Protein AF-A0A973TPZ7-F1 (afdb_monomer)

Nearest PDB structures (foldseek):
  4bem-assembly1_J  TM=2.880E-01  e=3.309E+00  Acetobacterium woodii DSM 1030
  7u8r-assembly1_h  TM=2.161E-01  e=5.373E+00  Sus scrofa

Mean predicted aligned error: 10.62 Å

Secondary structure (DSSP, 8-state):
-------------------------------B-SEE-TTS-EE--B-HHHHHHHHHHHHHHHHHHHHHHHHHTT-HHHHHHHHHHHHHHHHHHHHHHHHHHHHHHHHHHHHHHHH-HHHHHHHHHHHHHHHHHHHHHHHHHHSGGG---HHHHHHHHHHHHTTTTSGGG-TTTHHHHHHHHHHHHHHHHTT-

Structure (mmCIF, N/CA/C/O backbone):
data_AF-A0A973TPZ7-F1
#
_entry.id   AF-A0A973TPZ7-F1
#
loop_
_atom_site.group_PDB
_atom_site.id
_atom_site.type_symbol
_atom_site.label_atom_id
_atom_site.label_alt_id
_atom_site.label_comp_id
_atom_site.label_asym_id
_atom_site.label_entity_id
_atom_site.label_seq_id
_atom_site.pdbx_PDB_ins_code
_atom_site.Cartn_x
_atom_site.Cartn_y
_atom_site.Cartn_z
_atom_site.occupancy
_atom_site.B_iso_or_equiv
_atom_site.auth_seq_id
_atom_site.auth_comp_id
_atom_site.auth_asym_id
_atom_site.auth_atom_id
_atom_site.pdbx_PDB_model_num
ATOM 1 N N . MET A 1 1 ? -16.416 33.464 46.349 1.00 35.47 1 MET A N 1
ATOM 2 C CA . MET A 1 1 ? -15.038 33.990 46.242 1.00 35.47 1 MET A CA 1
ATOM 3 C C . MET A 1 1 ? -14.331 33.223 45.136 1.00 35.47 1 MET A C 1
ATOM 5 O O . MET A 1 1 ? -14.494 32.015 45.059 1.00 35.47 1 MET A O 1
ATOM 9 N N . GLN A 1 2 ? -13.690 33.961 44.230 1.00 36.09 2 GLN A N 1
ATOM 10 C CA . GLN A 1 2 ? -13.042 33.505 42.994 1.00 36.09 2 GLN A CA 1
ATOM 11 C C . GLN A 1 2 ? -11.746 32.703 43.225 1.00 36.09 2 GLN A C 1
ATOM 13 O O . GLN A 1 2 ? -11.135 32.833 44.284 1.00 36.09 2 GLN A O 1
ATOM 18 N N . ARG A 1 3 ? -11.277 32.119 42.103 1.00 31.78 3 ARG A N 1
ATOM 19 C CA . ARG A 1 3 ? -9.890 31.823 41.651 1.00 31.78 3 ARG A CA 1
ATOM 20 C C . ARG A 1 3 ? -9.628 30.311 41.607 1.00 31.78 3 ARG A C 1
ATOM 22 O O . ARG A 1 3 ? -9.703 29.659 42.631 1.00 31.78 3 ARG A O 1
ATOM 29 N N . GLY A 1 4 ? -9.408 29.663 40.462 1.00 29.81 4 GLY A N 1
ATOM 30 C CA . GLY A 1 4 ? -8.753 30.098 39.225 1.00 29.81 4 GLY A CA 1
ATOM 31 C C . GLY A 1 4 ? -7.348 29.501 39.219 1.00 29.81 4 GLY A C 1
ATOM 32 O O . GLY A 1 4 ? -6.481 30.033 39.903 1.00 29.81 4 GLY A O 1
ATOM 33 N N . ILE A 1 5 ? -7.136 28.391 38.505 1.00 31.69 5 ILE A N 1
ATOM 34 C CA . ILE A 1 5 ? -5.816 27.757 38.377 1.00 31.69 5 ILE A CA 1
ATOM 35 C C . ILE A 1 5 ? -5.370 27.856 36.919 1.00 31.69 5 ILE A C 1
ATOM 37 O O . ILE A 1 5 ? -5.993 27.310 36.012 1.00 31.69 5 ILE A O 1
ATOM 41 N N . LEU A 1 6 ? -4.298 28.625 36.746 1.00 30.61 6 LEU A N 1
ATOM 42 C CA . LEU A 1 6 ? -3.496 28.793 35.543 1.00 30.61 6 LEU A CA 1
ATOM 43 C C . LEU A 1 6 ? -2.761 27.486 35.226 1.00 30.61 6 LEU A C 1
ATOM 45 O O . LEU A 1 6 ? -2.078 26.945 36.093 1.00 30.61 6 LEU A O 1
ATOM 49 N N . VAL A 1 7 ? -2.841 27.024 33.979 1.00 31.12 7 VAL A N 1
ATOM 50 C CA . VAL A 1 7 ? -1.940 25.996 33.446 1.00 31.12 7 VAL A CA 1
ATOM 51 C C . VAL A 1 7 ? -0.834 26.707 32.674 1.00 31.12 7 VAL A C 1
ATOM 53 O O . VAL A 1 7 ? -1.092 27.371 31.671 1.00 31.12 7 VAL A O 1
ATOM 56 N N . ALA A 1 8 ? 0.394 26.593 33.176 1.00 30.06 8 ALA A N 1
ATOM 57 C CA . ALA A 1 8 ? 1.593 27.041 32.489 1.00 30.06 8 ALA A CA 1
ATOM 58 C C . ALA A 1 8 ? 2.001 25.999 31.437 1.00 30.06 8 ALA A C 1
ATOM 60 O O . ALA A 1 8 ? 2.183 24.822 31.740 1.00 30.06 8 ALA A O 1
ATOM 61 N N . ILE A 1 9 ? 2.132 26.461 30.197 1.00 32.91 9 ILE A N 1
ATOM 62 C CA . ILE A 1 9 ? 2.674 25.719 29.060 1.00 32.91 9 ILE A CA 1
ATOM 63 C C . ILE A 1 9 ? 4.199 25.808 29.138 1.00 32.91 9 ILE A C 1
ATOM 65 O O . ILE A 1 9 ? 4.747 26.909 29.150 1.00 32.91 9 ILE A O 1
ATOM 69 N N . ALA A 1 10 ? 4.880 24.665 29.126 1.00 28.64 10 ALA A N 1
ATOM 70 C CA . ALA A 1 10 ? 6.307 24.593 28.843 1.00 28.64 10 ALA A CA 1
ATOM 71 C C . ALA A 1 10 ? 6.522 23.699 27.614 1.00 28.64 10 ALA A C 1
ATOM 73 O O . ALA A 1 10 ? 6.382 22.480 27.676 1.00 28.64 10 ALA A O 1
ATOM 74 N N . LEU A 1 11 ? 6.830 24.345 26.486 1.00 30.94 11 LEU A N 1
ATOM 75 C CA . LEU A 1 11 ? 7.452 23.728 25.318 1.00 30.94 11 LEU A CA 1
ATOM 76 C C . LEU A 1 11 ? 8.885 23.321 25.675 1.00 30.94 11 LEU A C 1
ATOM 78 O O . LEU A 1 11 ? 9.639 24.177 26.125 1.00 30.94 11 LEU A O 1
ATOM 82 N N . PHE A 1 12 ? 9.295 22.104 25.320 1.00 28.39 12 PHE A N 1
ATOM 83 C CA . PHE A 1 12 ? 10.672 21.837 24.904 1.00 28.39 12 PHE A CA 1
ATOM 84 C C . PHE A 1 12 ? 10.696 20.796 23.783 1.00 28.39 12 PHE A C 1
ATOM 86 O O . PHE A 1 12 ? 9.989 19.791 23.817 1.00 28.39 12 PHE A O 1
ATOM 93 N N . ALA A 1 13 ? 11.494 21.098 22.764 1.00 30.38 13 ALA A N 1
ATOM 94 C CA . ALA A 1 13 ? 11.739 20.291 21.582 1.00 30.38 13 ALA A CA 1
ATOM 95 C C . ALA A 1 13 ? 13.083 19.542 21.687 1.00 30.38 13 ALA A C 1
ATOM 97 O O . ALA A 1 13 ? 13.975 19.985 22.406 1.00 30.38 13 ALA A O 1
ATOM 98 N N . ALA A 1 14 ? 13.215 18.517 20.832 1.00 28.70 14 ALA A N 1
ATOM 99 C CA . ALA A 1 14 ? 14.432 17.901 20.276 1.00 28.70 14 ALA A CA 1
ATOM 100 C C . ALA A 1 14 ? 14.967 16.568 20.869 1.00 28.70 14 ALA A C 1
ATOM 102 O O . ALA A 1 14 ? 15.526 16.518 21.953 1.00 28.70 14 ALA A O 1
ATOM 103 N N . HIS A 1 15 ? 14.828 15.525 20.031 1.00 29.94 15 HIS A N 1
ATOM 104 C CA . HIS A 1 15 ? 15.759 14.446 19.631 1.00 29.94 15 HIS A CA 1
ATOM 105 C C . HIS A 1 15 ? 16.748 13.807 20.633 1.00 29.94 15 HIS A C 1
ATOM 107 O O . HIS A 1 15 ? 17.670 14.462 21.105 1.00 29.94 15 HIS A O 1
ATOM 113 N N . GLY A 1 16 ? 16.711 12.468 20.735 1.00 26.91 16 GLY A N 1
ATOM 114 C CA . GLY A 1 16 ? 17.869 11.646 21.130 1.00 26.91 16 GLY A CA 1
ATOM 115 C C . GLY A 1 16 ? 17.516 10.355 21.877 1.00 26.91 16 GLY A C 1
ATOM 116 O O . GLY A 1 16 ? 16.778 10.381 22.848 1.00 26.91 16 GLY A O 1
ATOM 117 N N . VAL A 1 17 ? 18.045 9.227 21.404 1.00 41.00 17 VAL A N 1
ATOM 118 C CA . VAL A 1 17 ? 17.775 7.840 21.833 1.00 41.00 17 VAL A CA 1
ATOM 119 C C . VAL A 1 17 ? 18.386 7.520 23.208 1.00 41.00 17 VAL A C 1
ATOM 121 O O . VAL A 1 17 ? 19.557 7.823 23.417 1.00 41.00 17 VAL A O 1
ATOM 124 N N . ALA A 1 18 ? 17.664 6.810 24.085 1.00 29.59 18 ALA A N 1
ATOM 125 C CA . ALA A 1 18 ? 18.247 5.946 25.123 1.00 29.59 18 ALA A CA 1
ATOM 126 C C . ALA A 1 18 ? 17.208 4.938 25.654 1.00 29.59 18 ALA A C 1
ATOM 128 O O . ALA A 1 18 ? 16.133 5.325 26.107 1.00 29.59 18 ALA A O 1
ATOM 129 N N . MET A 1 19 ? 17.539 3.642 25.606 1.00 41.75 19 MET A N 1
ATOM 130 C CA . MET A 1 19 ? 16.836 2.598 26.356 1.00 41.75 19 MET A CA 1
ATOM 131 C C . MET A 1 19 ? 17.275 2.633 27.824 1.00 41.75 19 MET A C 1
ATOM 133 O O . MET A 1 19 ? 18.467 2.722 28.109 1.00 41.75 19 MET A O 1
ATOM 137 N N . GLY A 1 20 ? 16.319 2.493 28.739 1.00 27.91 20 GLY A N 1
ATOM 138 C CA . GLY A 1 20 ? 16.545 2.318 30.172 1.00 27.91 20 GLY A CA 1
ATOM 139 C C . GLY A 1 20 ? 15.205 2.157 30.881 1.00 27.91 20 GLY A C 1
ATOM 140 O O . GLY A 1 20 ? 14.347 3.028 30.785 1.00 27.91 20 GLY A O 1
ATOM 141 N N . ALA A 1 21 ? 15.004 1.003 31.508 1.00 34.41 21 ALA A N 1
ATOM 142 C CA . ALA A 1 21 ? 13.803 0.650 32.252 1.00 34.41 21 ALA A CA 1
ATOM 143 C C . ALA A 1 21 ? 13.600 1.557 33.482 1.00 34.41 21 ALA A C 1
ATOM 145 O O . ALA A 1 21 ? 14.577 1.925 34.125 1.00 34.41 21 ALA A O 1
ATOM 146 N N . GLU A 1 22 ? 12.346 1.875 33.823 1.00 31.62 22 GLU A N 1
ATOM 147 C CA . GLU A 1 22 ? 11.646 1.374 35.025 1.00 31.62 22 GLU A CA 1
ATOM 148 C C . GLU A 1 22 ? 10.442 2.273 35.412 1.00 31.62 22 GLU A C 1
ATOM 150 O O . GLU A 1 22 ? 10.573 3.475 35.608 1.00 31.62 22 GLU A O 1
ATOM 155 N N . LEU A 1 23 ? 9.269 1.625 35.484 1.00 33.59 23 LEU A N 1
ATOM 156 C CA . LEU A 1 23 ? 8.062 1.883 36.291 1.00 33.59 23 LEU A CA 1
ATOM 157 C C . LEU A 1 23 ? 7.497 3.314 36.438 1.00 33.59 23 LEU A C 1
ATOM 159 O O . LEU A 1 23 ? 8.004 4.136 37.189 1.00 33.59 23 LEU A O 1
ATOM 163 N N . ALA A 1 24 ? 6.281 3.503 35.912 1.00 30.81 24 ALA A N 1
ATOM 164 C CA . ALA A 1 24 ? 5.040 3.592 36.706 1.00 30.81 24 ALA A CA 1
ATOM 165 C C . ALA A 1 24 ? 4.028 4.564 36.080 1.00 30.81 24 ALA A C 1
ATOM 167 O O . ALA A 1 24 ? 4.278 5.758 35.961 1.00 30.81 24 ALA A O 1
ATOM 168 N N . GLY A 1 25 ? 2.840 4.029 35.785 1.00 37.72 25 GLY A N 1
ATOM 169 C CA . GLY A 1 25 ? 1.604 4.789 35.621 1.00 37.72 25 GLY A CA 1
ATOM 170 C C . GLY A 1 25 ? 1.492 5.554 34.311 1.00 37.72 25 GLY A C 1
ATOM 171 O O . GLY A 1 25 ? 1.932 6.690 34.209 1.00 37.72 25 GLY A O 1
ATOM 172 N N . THR A 1 26 ? 0.829 4.970 33.320 1.00 28.86 26 THR A N 1
ATOM 173 C CA . THR A 1 26 ? 0.150 5.750 32.279 1.00 28.86 26 THR A CA 1
ATOM 174 C C . THR A 1 26 ? -0.844 4.854 31.567 1.00 28.86 26 THR A C 1
ATOM 176 O O . THR A 1 26 ? -0.541 3.706 31.254 1.00 28.86 26 THR A O 1
ATOM 179 N N . ASP A 1 27 ? -2.053 5.389 31.439 1.00 31.53 27 ASP A N 1
ATOM 180 C CA . ASP A 1 27 ? -3.227 4.883 30.742 1.00 31.53 27 ASP A CA 1
ATOM 181 C C . ASP A 1 27 ? -3.001 3.621 29.913 1.00 31.53 27 ASP A C 1
ATOM 183 O O . ASP A 1 27 ? -2.348 3.641 28.869 1.00 31.53 27 ASP A O 1
ATOM 187 N N . VAL A 1 28 ? -3.627 2.527 30.355 1.00 32.56 28 VAL A N 1
ATOM 188 C CA . VAL A 1 28 ? -3.878 1.370 29.501 1.00 32.56 28 VAL A CA 1
ATOM 189 C C . VAL A 1 28 ? -4.748 1.881 28.358 1.00 32.56 28 VAL A C 1
ATOM 191 O O . VAL A 1 28 ? -5.976 1.911 28.452 1.00 32.56 28 VAL A O 1
ATOM 194 N N . ALA A 1 29 ? -4.105 2.329 27.280 1.00 34.56 29 ALA A N 1
ATOM 195 C CA . ALA A 1 29 ? -4.731 2.436 25.985 1.00 34.56 29 ALA A CA 1
ATOM 196 C C . ALA A 1 29 ? -5.377 1.075 25.766 1.00 34.56 29 ALA A C 1
ATOM 198 O O . ALA A 1 29 ? -4.688 0.058 25.689 1.00 34.56 29 ALA A O 1
ATOM 199 N N . VAL A 1 30 ? -6.708 1.042 25.828 1.00 36.91 30 VAL A N 1
ATOM 200 C CA . VAL A 1 30 ? -7.473 -0.186 25.675 1.00 36.91 30 VAL A CA 1
ATOM 201 C C . VAL A 1 30 ? -7.131 -0.714 24.291 1.00 36.91 30 VAL A C 1
ATOM 203 O O . VAL A 1 30 ? -7.695 -0.252 23.300 1.00 36.91 30 VAL A O 1
ATOM 206 N N . ALA A 1 31 ? -6.188 -1.655 24.233 1.00 36.97 31 ALA A N 1
ATOM 207 C CA . ALA A 1 31 ? -6.007 -2.532 23.102 1.00 36.97 31 ALA A CA 1
ATOM 208 C C . ALA A 1 31 ? -7.347 -3.248 22.967 1.00 36.97 31 ALA A C 1
ATOM 210 O O . ALA A 1 31 ? -7.732 -4.103 23.776 1.00 36.97 31 ALA A O 1
ATOM 211 N N . VAL A 1 32 ? -8.155 -2.786 22.023 1.00 47.69 32 VAL A N 1
ATOM 212 C CA . VAL A 1 32 ? -9.350 -3.514 21.649 1.00 47.69 32 VAL A CA 1
ATOM 213 C C . VAL A 1 32 ? -8.785 -4.711 20.903 1.00 47.69 32 VAL A C 1
ATOM 215 O O . VAL A 1 32 ? -8.451 -4.569 19.742 1.00 47.69 32 VAL A O 1
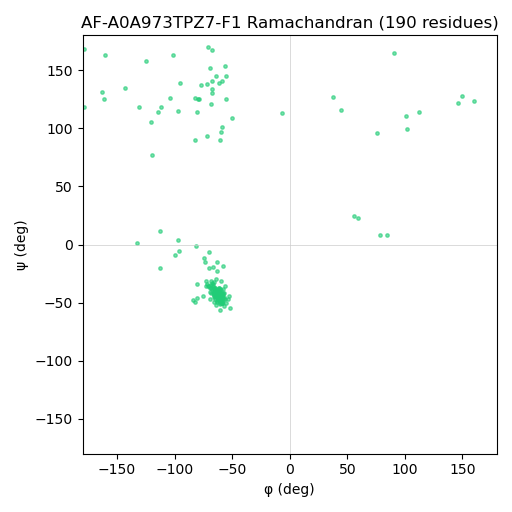ATOM 218 N N . ASP A 1 33 ? -8.552 -5.846 21.567 1.00 57.53 33 ASP A N 1
ATOM 219 C CA . ASP A 1 33 ? -8.505 -7.147 20.882 1.00 57.53 33 ASP A CA 1
ATOM 220 C C . ASP A 1 33 ? -9.831 -7.339 20.146 1.00 57.53 33 ASP A C 1
ATOM 222 O O . ASP A 1 33 ? -10.813 -6.737 20.564 1.00 57.53 33 ASP A O 1
ATOM 226 N N . SER A 1 34 ? -9.900 -8.109 19.059 1.00 60.50 34 SER A N 1
ATOM 227 C CA . SER A 1 34 ? -11.149 -8.249 18.299 1.00 60.50 34 SER A CA 1
ATOM 228 C C . SER A 1 34 ? -12.269 -8.716 19.241 1.00 60.50 34 SER A C 1
ATOM 230 O O . SER A 1 34 ? -12.095 -9.704 19.955 1.00 60.50 34 SER A O 1
ATOM 232 N N . ARG A 1 35 ? -13.393 -7.990 19.307 1.00 66.06 35 ARG A N 1
ATOM 233 C CA . ARG A 1 35 ? -14.482 -8.260 20.273 1.00 66.06 35 ARG A CA 1
ATOM 234 C C . ARG A 1 35 ? -15.805 -8.445 19.564 1.00 66.06 35 ARG A C 1
ATOM 236 O O . ARG A 1 35 ? -16.009 -7.915 18.482 1.00 66.06 35 ARG A O 1
ATOM 243 N N . TYR A 1 36 ? -16.722 -9.121 20.236 1.00 62.91 36 TYR A N 1
ATOM 244 C CA . TYR A 1 36 ? -18.143 -9.017 19.940 1.00 62.91 36 TYR A CA 1
ATOM 245 C C . TYR A 1 36 ? -18.762 -7.976 20.882 1.00 62.91 36 TYR A C 1
ATOM 247 O O . TYR A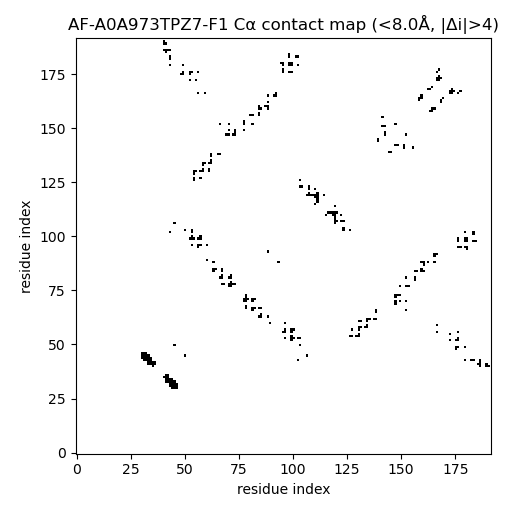 1 36 ? -18.395 -7.911 22.059 1.00 62.91 36 TYR A O 1
ATOM 255 N N . THR A 1 37 ? -19.666 -7.133 20.383 1.00 62.00 37 THR A N 1
ATOM 256 C CA . THR A 1 37 ? -20.482 -6.257 21.233 1.00 62.00 37 THR A CA 1
ATOM 257 C C . THR A 1 37 ? -21.451 -7.096 22.067 1.00 62.00 37 THR A C 1
ATOM 259 O O . THR A 1 37 ? -21.676 -8.274 21.790 1.00 62.00 37 THR A O 1
ATOM 262 N N . SER A 1 38 ? -22.082 -6.484 23.073 1.00 56.53 38 SER A N 1
ATOM 263 C CA . SER A 1 38 ? -23.180 -7.111 23.828 1.00 56.53 38 SER A CA 1
ATOM 264 C C . SER A 1 38 ? -24.366 -7.524 22.948 1.00 56.53 38 SER A C 1
ATOM 266 O O . SER A 1 38 ? -25.170 -8.353 23.357 1.00 56.53 38 SER A O 1
ATOM 268 N N . GLU A 1 39 ? -24.460 -6.958 21.745 1.00 58.69 39 GLU A N 1
ATOM 269 C CA . GLU A 1 39 ? -25.468 -7.260 20.725 1.00 58.69 39 GLU A CA 1
ATOM 270 C C . GLU A 1 39 ? -24.957 -8.270 19.679 1.00 58.69 39 GLU A C 1
ATOM 272 O O . GLU A 1 39 ? -25.652 -8.570 18.716 1.00 58.69 39 GLU A O 1
ATOM 277 N N . GLY A 1 40 ? -23.742 -8.807 19.854 1.00 60.38 40 GLY A N 1
ATOM 278 C CA . GLY A 1 40 ? -23.150 -9.812 18.969 1.00 60.38 40 GLY A CA 1
ATOM 279 C C . GLY A 1 40 ? -22.438 -9.259 17.731 1.00 60.38 40 GLY A C 1
ATOM 280 O O . GLY A 1 40 ? -22.015 -10.044 16.887 1.00 60.38 40 GLY A O 1
ATOM 281 N N . ALA A 1 41 ? -22.251 -7.941 17.607 1.00 71.69 41 ALA A N 1
ATOM 282 C CA . ALA A 1 41 ? -21.551 -7.352 16.464 1.00 71.69 41 ALA A CA 1
ATOM 283 C C . ALA A 1 41 ? -20.029 -7.501 16.614 1.00 71.69 41 ALA A C 1
ATOM 285 O O . ALA A 1 41 ? -19.458 -7.075 17.617 1.00 71.69 41 ALA A O 1
ATOM 286 N N . PHE A 1 42 ? -19.355 -8.087 15.624 1.00 76.19 42 PHE A N 1
ATOM 287 C CA . PHE A 1 42 ? -17.893 -8.173 15.614 1.00 76.19 42 PHE A CA 1
ATOM 288 C C . PHE A 1 42 ? -17.267 -6.780 15.451 1.00 76.19 42 PHE A C 1
ATOM 290 O O . PHE A 1 42 ? -17.763 -5.970 14.675 1.00 76.19 42 PHE A O 1
ATOM 297 N N . ILE A 1 43 ? -16.167 -6.501 16.150 1.00 77.69 43 ILE A N 1
ATOM 298 C CA . ILE A 1 43 ? -15.331 -5.305 16.006 1.00 77.69 43 ILE A CA 1
ATOM 299 C C . ILE A 1 43 ? -13.871 -5.768 15.891 1.00 77.69 43 ILE A C 1
ATOM 301 O O . ILE A 1 43 ? -13.356 -6.357 16.846 1.00 77.69 43 ILE A O 1
ATOM 305 N N . PRO A 1 44 ? -13.189 -5.493 14.762 1.00 79.81 44 PRO A N 1
ATOM 306 C CA . PRO A 1 44 ? -11.778 -5.805 14.579 1.00 79.81 44 PRO A CA 1
ATOM 307 C C . PRO A 1 44 ? -10.897 -5.193 15.663 1.00 79.81 44 PRO A C 1
ATOM 309 O O . PRO A 1 44 ? -11.123 -4.059 16.093 1.00 79.81 44 PRO A O 1
ATOM 312 N N . ALA A 1 45 ? -9.841 -5.917 16.038 1.00 79.00 45 ALA A N 1
ATOM 313 C CA . ALA A 1 45 ? -8.859 -5.402 16.969 1.00 79.00 45 ALA A CA 1
ATOM 314 C C . ALA A 1 45 ? -8.208 -4.121 16.443 1.00 79.00 45 ALA A C 1
ATOM 316 O O . ALA A 1 45 ? -7.851 -4.057 15.263 1.00 79.00 45 ALA A O 1
ATOM 317 N N . VAL A 1 46 ? -7.982 -3.168 17.341 1.00 80.81 46 VAL A N 1
ATOM 318 C CA . VAL A 1 46 ? -7.278 -1.910 17.101 1.00 80.81 46 VAL A CA 1
ATOM 319 C C . VAL A 1 46 ? -5.964 -1.928 17.869 1.00 80.81 46 VAL A C 1
ATOM 321 O O . VAL A 1 46 ? -5.962 -2.025 19.098 1.00 80.81 46 VAL A O 1
ATOM 324 N N . ASN A 1 47 ? -4.848 -1.839 17.145 1.00 84.19 47 ASN A N 1
ATOM 325 C CA . ASN A 1 47 ? -3.510 -1.759 17.725 1.00 84.19 47 ASN A CA 1
ATOM 326 C C . ASN A 1 47 ? -2.484 -1.189 16.734 1.00 84.19 47 ASN A C 1
ATOM 328 O O . ASN A 1 47 ? -2.690 -1.213 15.520 1.00 84.19 47 ASN A O 1
ATOM 332 N N . GLU A 1 48 ? -1.340 -0.764 17.271 1.00 87.06 48 GLU A N 1
ATOM 333 C CA . GLU A 1 48 ? -0.244 -0.150 16.511 1.00 87.06 48 GLU A CA 1
ATOM 334 C C . GLU A 1 48 ? 0.264 -1.036 15.367 1.00 87.06 48 GLU A C 1
ATOM 336 O O . GLU A 1 48 ? 0.598 -0.542 14.292 1.00 87.06 48 GLU A O 1
ATOM 341 N N . ARG A 1 49 ? 0.283 -2.363 15.554 1.00 90.00 49 ARG A N 1
ATOM 342 C CA . ARG A 1 49 ? 0.731 -3.297 14.513 1.00 90.00 49 ARG A CA 1
ATOM 343 C C . ARG A 1 49 ? -0.217 -3.298 13.315 1.00 90.00 49 ARG A C 1
ATOM 345 O O . ARG A 1 49 ? 0.247 -3.324 12.178 1.00 90.00 49 ARG A O 1
ATOM 352 N N . ARG A 1 50 ? -1.531 -3.277 13.550 1.00 91.75 50 ARG A N 1
ATOM 353 C CA . ARG A 1 50 ? -2.551 -3.188 12.493 1.00 91.75 50 ARG A CA 1
ATOM 354 C C . ARG A 1 50 ? -2.575 -1.810 11.848 1.00 91.75 50 ARG A C 1
ATOM 356 O O . ARG A 1 50 ? -2.735 -1.735 10.635 1.00 91.75 50 ARG A O 1
ATOM 363 N N . ASP A 1 51 ? -2.345 -0.755 12.626 1.00 91.62 51 ASP A N 1
ATOM 364 C CA . ASP A 1 51 ? -2.201 0.608 12.108 1.00 91.62 51 ASP A CA 1
ATOM 365 C C . ASP A 1 51 ? -1.012 0.696 11.139 1.00 91.62 51 ASP A C 1
ATOM 367 O O . ASP A 1 51 ? -1.184 1.092 9.985 1.00 91.62 51 ASP A O 1
ATOM 371 N N . ALA A 1 52 ? 0.166 0.220 11.552 1.00 94.00 52 ALA A N 1
ATOM 372 C CA . ALA A 1 52 ? 1.356 0.167 10.704 1.00 94.00 52 ALA A CA 1
ATOM 373 C C . ALA A 1 52 ? 1.145 -0.710 9.458 1.00 94.00 52 ALA A C 1
ATOM 375 O O . ALA A 1 52 ? 1.518 -0.320 8.352 1.00 94.00 52 ALA A O 1
ATOM 376 N N . ALA A 1 53 ? 0.495 -1.867 9.610 1.00 95.44 53 ALA A N 1
ATOM 377 C CA . ALA A 1 53 ? 0.193 -2.754 8.492 1.00 95.44 53 ALA A CA 1
ATOM 378 C C . ALA A 1 53 ? -0.779 -2.109 7.485 1.00 95.44 53 ALA A C 1
ATOM 380 O O . ALA A 1 53 ? -0.588 -2.221 6.273 1.00 95.44 53 ALA A O 1
ATOM 381 N N . ALA A 1 54 ? -1.795 -1.386 7.963 1.00 96.62 54 ALA A N 1
ATOM 382 C CA . ALA A 1 54 ? -2.720 -0.661 7.101 1.00 96.62 54 ALA A CA 1
ATOM 383 C C . ALA A 1 54 ? -2.008 0.463 6.332 1.00 96.62 54 ALA A C 1
ATOM 385 O O . ALA A 1 54 ? -2.188 0.577 5.117 1.00 96.62 54 ALA A O 1
ATOM 386 N N . VAL A 1 55 ? -1.151 1.240 7.008 1.00 97.12 55 VAL A N 1
ATOM 387 C CA . VAL A 1 55 ? -0.297 2.260 6.372 1.00 97.12 55 VAL A CA 1
ATOM 388 C C . VAL A 1 55 ? 0.588 1.624 5.299 1.00 97.12 55 VAL A C 1
ATOM 390 O O . VAL A 1 55 ? 0.646 2.142 4.187 1.00 97.12 55 VAL A O 1
ATOM 393 N N . PHE A 1 56 ? 1.217 0.479 5.587 1.00 96.88 56 PHE A N 1
ATOM 394 C CA . PHE A 1 56 ? 2.050 -0.262 4.635 1.00 96.88 56 PHE A CA 1
ATOM 395 C C . PHE A 1 56 ? 1.275 -0.677 3.375 1.00 96.88 56 PHE A C 1
ATOM 397 O O . PHE A 1 56 ? 1.719 -0.400 2.261 1.00 96.88 56 PHE A O 1
ATOM 404 N N . ALA A 1 57 ? 0.089 -1.275 3.524 1.00 97.62 57 ALA A N 1
ATOM 405 C CA . ALA A 1 57 ? -0.732 -1.688 2.382 1.00 97.62 57 ALA A CA 1
ATOM 406 C C . ALA A 1 57 ? -1.159 -0.497 1.508 1.00 97.62 57 ALA A C 1
ATOM 408 O O . ALA A 1 57 ? -1.127 -0.569 0.276 1.00 97.62 57 ALA A O 1
ATOM 409 N N . ILE A 1 58 ? -1.545 0.614 2.143 1.00 98.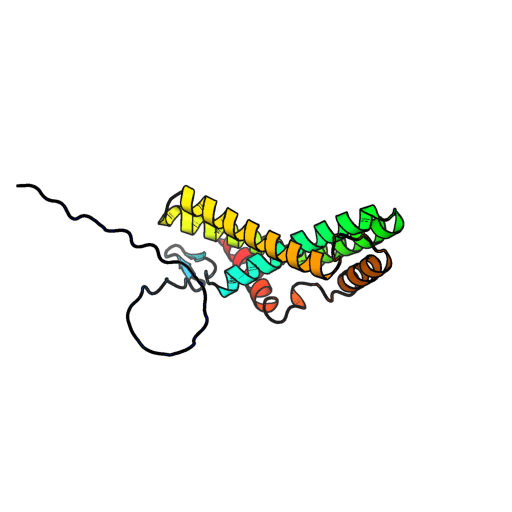19 58 ILE A N 1
ATOM 410 C CA . ILE A 1 58 ? -1.948 1.842 1.449 1.00 98.19 58 ILE A CA 1
ATOM 411 C C . ILE A 1 58 ? -0.740 2.472 0.745 1.00 98.19 58 ILE A C 1
ATOM 413 O O . ILE A 1 58 ? -0.852 2.871 -0.415 1.00 98.19 58 ILE A O 1
ATOM 417 N N . ALA A 1 59 ? 0.424 2.502 1.398 1.00 97.81 59 ALA A N 1
ATOM 418 C CA . ALA A 1 59 ? 1.672 2.956 0.796 1.00 97.81 59 ALA A CA 1
ATOM 419 C C . ALA A 1 59 ? 2.033 2.112 -0.433 1.00 97.81 59 ALA A C 1
ATOM 421 O O . ALA A 1 59 ? 2.346 2.687 -1.469 1.00 97.81 59 ALA A O 1
ATOM 422 N N . GLY A 1 60 ? 1.904 0.783 -0.370 1.00 97.38 60 GLY A N 1
ATOM 423 C CA . GLY A 1 60 ? 2.140 -0.111 -1.509 1.00 97.38 60 GLY A CA 1
ATOM 424 C C . GLY A 1 60 ? 1.265 0.218 -2.725 1.00 97.38 60 GLY A C 1
ATOM 425 O O . GLY A 1 60 ? 1.763 0.290 -3.851 1.00 97.38 60 GLY A O 1
ATOM 426 N N . ALA A 1 61 ? -0.018 0.523 -2.501 1.00 97.88 61 ALA A N 1
ATOM 427 C CA . ALA A 1 61 ? -0.925 0.946 -3.569 1.00 97.88 61 ALA A CA 1
ATOM 428 C C . ALA A 1 61 ? -0.524 2.306 -4.173 1.00 97.88 61 ALA A C 1
ATOM 430 O O . ALA A 1 61 ? -0.569 2.488 -5.390 1.00 97.88 61 ALA A O 1
ATOM 431 N N . ILE A 1 62 ? -0.098 3.264 -3.342 1.00 97.94 62 ILE A N 1
ATOM 432 C CA . ILE A 1 62 ? 0.422 4.557 -3.815 1.00 97.94 62 ILE A CA 1
ATOM 433 C C . ILE A 1 62 ? 1.717 4.349 -4.614 1.00 97.94 62 ILE A C 1
ATOM 435 O O . ILE A 1 62 ? 1.861 4.914 -5.696 1.00 97.94 62 ILE A O 1
ATOM 439 N N . GLN A 1 63 ? 2.635 3.521 -4.110 1.00 97.00 63 GLN A N 1
ATOM 440 C CA . GLN A 1 63 ? 3.929 3.225 -4.729 1.00 97.00 63 GLN A CA 1
ATOM 441 C C . GLN A 1 63 ? 3.768 2.630 -6.122 1.00 97.00 63 GLN A C 1
ATOM 443 O O . GLN A 1 63 ? 4.389 3.124 -7.058 1.00 97.00 63 GLN A O 1
ATOM 448 N N . VAL A 1 64 ? 2.931 1.600 -6.282 1.00 97.81 64 VAL A N 1
ATOM 449 C CA . VAL A 1 64 ? 2.790 0.931 -7.581 1.00 97.81 64 VAL A CA 1
ATOM 450 C C . VAL A 1 64 ? 2.124 1.834 -8.624 1.00 97.81 64 VAL A C 1
ATOM 452 O O . VAL A 1 64 ? 2.509 1.806 -9.791 1.00 97.81 64 VAL A O 1
ATOM 455 N N . ASN A 1 65 ? 1.179 2.686 -8.209 1.00 97.75 65 ASN A N 1
ATOM 456 C CA . ASN A 1 65 ? 0.580 3.691 -9.090 1.00 97.75 65 ASN A CA 1
ATOM 457 C C . ASN A 1 65 ? 1.615 4.733 -9.519 1.00 97.75 65 ASN A C 1
ATOM 459 O O . ASN A 1 65 ? 1.787 4.979 -10.707 1.00 97.75 65 ASN A O 1
ATOM 463 N N . ALA A 1 66 ? 2.356 5.290 -8.564 1.00 96.25 66 ALA A N 1
ATOM 464 C CA . ALA A 1 66 ? 3.364 6.301 -8.847 1.00 96.25 66 ALA A CA 1
ATOM 465 C C . ALA A 1 66 ? 4.549 5.750 -9.662 1.00 96.25 66 ALA A C 1
ATOM 467 O O . ALA A 1 66 ? 5.081 6.456 -10.512 1.00 96.25 66 ALA A O 1
ATOM 468 N N . MET A 1 67 ? 4.936 4.488 -9.453 1.00 96.81 67 MET A N 1
ATOM 469 C CA . MET A 1 67 ? 5.909 3.787 -10.296 1.00 96.81 67 MET A CA 1
ATOM 470 C C . MET A 1 67 ? 5.392 3.659 -11.728 1.00 96.81 67 MET A C 1
ATOM 472 O O . MET A 1 67 ? 6.113 3.995 -12.667 1.00 96.81 67 MET A O 1
ATOM 476 N N . ALA A 1 68 ? 4.135 3.237 -11.898 1.00 97.62 68 ALA A N 1
ATOM 477 C CA . ALA A 1 68 ? 3.529 3.123 -13.217 1.00 97.62 68 ALA A CA 1
ATOM 478 C C . ALA A 1 68 ? 3.469 4.472 -13.939 1.00 97.62 68 ALA A C 1
ATOM 480 O O . ALA A 1 68 ? 3.850 4.545 -15.107 1.00 97.62 68 ALA A O 1
ATOM 481 N N . ASP A 1 69 ? 3.076 5.540 -13.245 1.00 96.69 69 ASP A N 1
ATOM 482 C CA . ASP A 1 69 ? 3.045 6.897 -13.796 1.00 96.69 69 ASP A CA 1
ATOM 483 C C . ASP A 1 69 ? 4.454 7.388 -14.169 1.00 96.69 69 ASP A C 1
ATOM 485 O O . ASP A 1 69 ? 4.658 7.940 -15.253 1.00 96.69 69 ASP A O 1
ATOM 489 N N . HIS A 1 70 ? 5.447 7.144 -13.306 1.00 95.75 70 HIS A N 1
ATOM 490 C CA . HIS A 1 70 ? 6.834 7.546 -13.538 1.00 95.75 70 HIS A CA 1
ATOM 491 C C . HIS A 1 70 ? 7.432 6.848 -14.767 1.00 95.75 70 HIS A C 1
ATOM 493 O O . HIS A 1 70 ? 7.984 7.512 -15.646 1.00 95.75 70 HIS A O 1
ATOM 499 N N . CYS A 1 71 ? 7.276 5.526 -14.863 1.00 96.50 71 CYS A N 1
ATOM 500 C CA . CYS A 1 71 ? 7.807 4.738 -15.973 1.00 96.50 71 CYS A CA 1
ATOM 501 C C . CYS A 1 71 ? 7.031 4.949 -17.277 1.00 96.50 71 CYS A C 1
ATOM 503 O O . CYS A 1 71 ? 7.630 4.942 -18.351 1.00 96.50 71 CYS A O 1
ATOM 505 N N . SER A 1 72 ? 5.724 5.224 -17.212 1.00 96.50 72 SER A N 1
ATOM 506 C CA . SER A 1 72 ? 4.928 5.535 -18.409 1.00 96.50 72 SER A CA 1
ATOM 507 C C . SER A 1 72 ? 5.387 6.807 -19.118 1.00 96.50 72 SER A C 1
ATOM 509 O O . SER A 1 72 ? 5.149 6.972 -20.311 1.00 96.50 72 SER A O 1
ATOM 511 N N . ALA A 1 73 ? 6.060 7.706 -18.400 1.00 95.44 73 ALA A N 1
ATOM 512 C CA . ALA A 1 73 ? 6.569 8.945 -18.960 1.00 95.44 73 ALA A CA 1
ATOM 513 C C . ALA A 1 73 ? 7.907 8.791 -19.713 1.00 95.44 73 ALA A C 1
ATOM 515 O O . ALA A 1 73 ? 8.416 9.788 -20.226 1.00 95.44 73 ALA A O 1
ATOM 516 N N . ILE A 1 74 ? 8.482 7.580 -19.766 1.00 95.50 74 ILE A N 1
ATOM 517 C CA . ILE A 1 74 ? 9.678 7.261 -20.564 1.00 95.50 74 ILE A CA 1
ATOM 518 C C . ILE A 1 74 ? 9.293 6.990 -22.019 1.00 95.50 74 ILE A C 1
ATOM 520 O O . ILE A 1 74 ? 9.883 7.555 -22.937 1.00 95.50 74 ILE A O 1
ATOM 524 N N . GLY A 1 75 ? 8.292 6.137 -22.228 1.00 96.00 75 GLY A N 1
ATOM 525 C CA .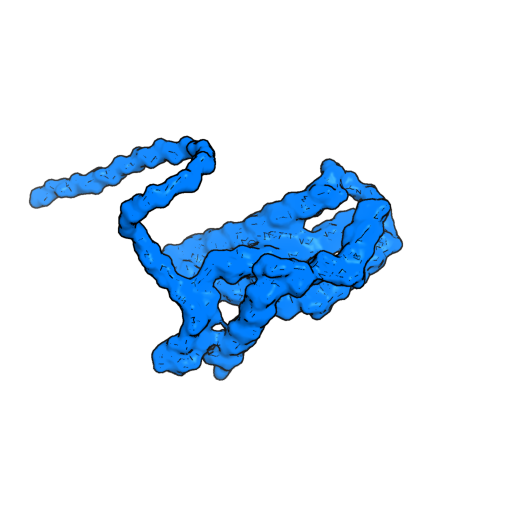 GLY A 1 75 ? 7.912 5.670 -23.550 1.00 96.00 75 GLY A CA 1
ATOM 526 C C . GLY A 1 75 ? 6.718 4.712 -23.522 1.00 96.00 75 GLY A C 1
ATOM 527 O O . GLY A 1 75 ? 6.290 4.254 -22.459 1.00 96.00 75 GLY A O 1
ATOM 528 N N . PRO A 1 76 ? 6.140 4.406 -24.698 1.00 96.50 76 PRO A N 1
ATOM 529 C CA . PRO A 1 76 ? 4.941 3.578 -24.795 1.00 96.50 76 PRO A CA 1
ATOM 530 C C . PRO A 1 76 ? 5.179 2.130 -24.349 1.00 96.50 76 PRO A C 1
ATOM 532 O O . PRO A 1 76 ? 4.274 1.506 -23.7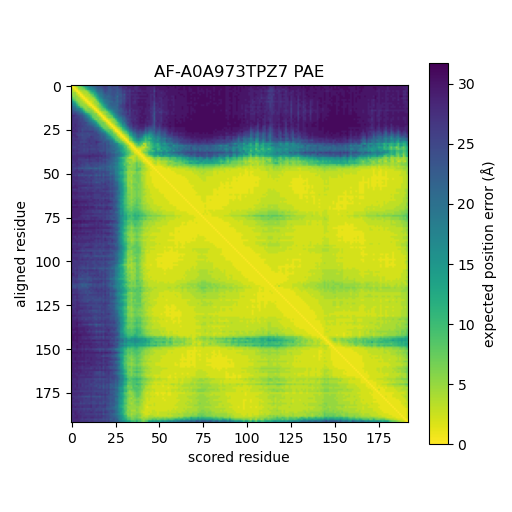98 1.00 96.50 76 PRO A O 1
ATOM 535 N N . LEU A 1 77 ? 6.383 1.587 -24.560 1.00 95.62 77 LEU A N 1
ATOM 536 C CA . LEU A 1 77 ? 6.710 0.223 -24.147 1.00 95.62 77 LEU A CA 1
ATOM 537 C C . LEU A 1 77 ? 6.781 0.116 -22.617 1.00 95.62 77 LEU A C 1
ATOM 539 O O . LEU A 1 77 ? 6.179 -0.784 -22.031 1.00 95.62 77 LEU A O 1
ATOM 543 N N . GLU A 1 78 ? 7.468 1.056 -21.972 1.00 96.81 78 GLU A N 1
ATOM 544 C CA . GLU A 1 78 ? 7.583 1.159 -20.518 1.00 96.81 78 GLU A CA 1
ATOM 545 C C . GLU A 1 78 ? 6.207 1.367 -19.884 1.00 96.81 78 GLU A C 1
ATOM 54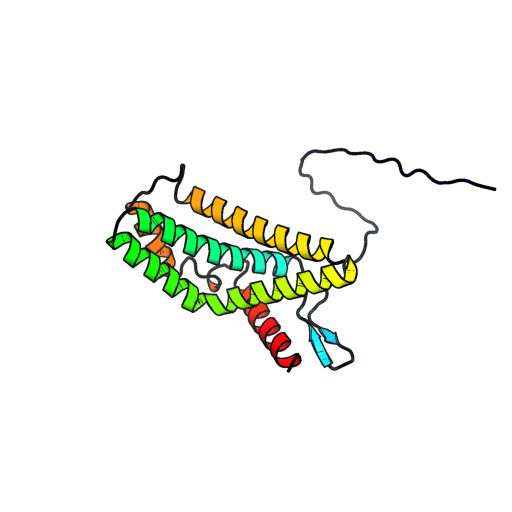7 O O . GLU A 1 78 ? 5.883 0.713 -18.892 1.00 96.81 78 GLU A O 1
ATOM 552 N N . ALA A 1 79 ? 5.355 2.190 -20.506 1.00 97.56 79 ALA A N 1
ATOM 553 C CA . ALA A 1 79 ? 3.980 2.392 -20.066 1.00 97.56 79 ALA A CA 1
ATOM 554 C C . ALA A 1 79 ? 3.175 1.086 -20.049 1.00 97.56 79 ALA A C 1
ATOM 556 O O . ALA A 1 79 ? 2.485 0.799 -19.070 1.00 97.56 79 ALA A O 1
ATOM 557 N N . VAL A 1 80 ? 3.261 0.267 -21.102 1.00 98.12 80 VAL A N 1
ATOM 558 C CA . VAL A 1 80 ? 2.547 -1.020 -21.157 1.00 98.12 80 VAL A CA 1
ATOM 559 C C . VAL A 1 80 ? 3.034 -1.959 -20.053 1.00 98.12 80 VAL A C 1
ATOM 561 O O . VAL A 1 80 ? 2.213 -2.493 -19.304 1.00 98.12 80 VAL A O 1
ATOM 564 N N . LYS A 1 81 ? 4.355 -2.127 -19.906 1.00 97.88 81 LYS A N 1
ATOM 565 C CA . LYS A 1 81 ? 4.921 -3.021 -18.884 1.00 97.88 81 LYS A CA 1
ATOM 566 C C . LYS A 1 81 ? 4.564 -2.563 -17.466 1.00 97.88 81 LYS A C 1
ATOM 568 O O . LYS A 1 81 ? 4.152 -3.376 -16.639 1.00 97.88 81 LYS A O 1
ATOM 573 N N . ALA A 1 82 ? 4.686 -1.266 -17.186 1.00 98.12 82 ALA A N 1
ATOM 574 C CA . ALA A 1 82 ? 4.437 -0.722 -15.857 1.00 98.12 82 ALA A CA 1
ATOM 575 C C . ALA A 1 82 ? 2.946 -0.770 -15.483 1.00 98.12 82 ALA A C 1
ATOM 577 O O . ALA A 1 82 ? 2.601 -1.107 -14.348 1.00 98.12 82 ALA A O 1
ATOM 578 N N . ASN A 1 83 ? 2.048 -0.529 -16.445 1.00 98.44 83 ASN A N 1
ATOM 579 C CA . ASN A 1 83 ? 0.614 -0.708 -16.227 1.00 98.44 83 ASN A CA 1
ATOM 580 C C . ASN A 1 83 ? 0.242 -2.174 -15.988 1.00 98.44 83 ASN A C 1
ATOM 582 O O . ASN A 1 83 ? -0.601 -2.437 -15.129 1.00 98.44 83 ASN A O 1
ATOM 586 N N . GLU A 1 84 ? 0.866 -3.132 -16.681 1.00 98.38 84 GLU A N 1
ATOM 587 C CA . GLU A 1 84 ? 0.619 -4.549 -16.399 1.00 98.38 84 GLU A CA 1
ATOM 588 C C . GLU A 1 84 ? 1.100 -4.936 -14.998 1.00 98.38 84 GLU A C 1
ATOM 590 O O . GLU A 1 84 ? 0.352 -5.565 -14.251 1.00 98.38 84 GLU A O 1
ATOM 595 N N . ALA A 1 85 ? 2.289 -4.487 -14.591 1.00 98.44 85 ALA A N 1
ATOM 596 C CA . ALA A 1 85 ? 2.793 -4.695 -13.235 1.00 98.44 85 ALA A CA 1
ATOM 597 C C . ALA A 1 85 ? 1.843 -4.130 -12.167 1.00 98.44 85 ALA A C 1
ATOM 599 O O . ALA A 1 85 ? 1.487 -4.832 -11.218 1.00 98.44 85 ALA A O 1
ATOM 600 N N . ARG A 1 86 ? 1.357 -2.897 -12.357 1.00 98.56 86 ARG A N 1
ATOM 601 C CA . ARG A 1 86 ? 0.353 -2.273 -11.485 1.00 98.56 86 ARG A CA 1
ATOM 602 C C . ARG A 1 86 ? -0.938 -3.076 -11.430 1.00 98.56 86 ARG A C 1
ATOM 604 O O . ARG A 1 86 ? -1.451 -3.345 -10.346 1.00 98.56 86 ARG A O 1
ATOM 611 N N . ASN A 1 87 ? -1.468 -3.467 -12.584 1.00 98.38 87 ASN A N 1
ATOM 612 C CA . ASN A 1 87 ? -2.723 -4.204 -12.659 1.00 98.38 87 ASN A CA 1
ATOM 613 C C . ASN A 1 87 ? -2.592 -5.589 -12.005 1.00 98.38 87 ASN A C 1
ATOM 615 O O . ASN A 1 87 ? -3.478 -5.982 -11.249 1.00 98.38 87 ASN A O 1
ATOM 619 N N . ARG A 1 88 ? -1.481 -6.304 -12.231 1.00 98.00 88 ARG A N 1
ATOM 620 C CA . ARG A 1 88 ? -1.155 -7.568 -11.551 1.00 98.00 88 ARG A CA 1
ATOM 621 C C . ARG A 1 88 ? -1.122 -7.381 -10.039 1.00 98.00 88 ARG A C 1
ATOM 623 O O . ARG A 1 88 ? -1.831 -8.096 -9.335 1.00 98.00 88 ARG A O 1
ATOM 630 N N . TRP A 1 89 ? -0.356 -6.403 -9.558 1.00 98.25 89 TRP A N 1
ATOM 631 C CA . TRP A 1 89 ? -0.240 -6.130 -8.128 1.00 98.25 89 TRP A CA 1
ATOM 632 C C . TRP A 1 89 ? -1.606 -5.810 -7.512 1.00 98.25 89 TRP A C 1
ATOM 634 O O . TRP A 1 89 ? -1.952 -6.365 -6.475 1.00 98.25 89 TRP A O 1
ATOM 644 N N . MET A 1 90 ? -2.434 -4.991 -8.169 1.00 97.62 90 MET A N 1
ATOM 645 C CA . MET A 1 90 ? -3.779 -4.663 -7.679 1.00 97.62 90 MET A CA 1
ATOM 646 C C . MET A 1 90 ? -4.728 -5.868 -7.678 1.00 97.62 90 MET A C 1
ATOM 648 O O . MET A 1 90 ? -5.553 -5.981 -6.770 1.00 97.62 90 MET A O 1
ATOM 652 N N . ARG A 1 91 ? -4.625 -6.780 -8.654 1.00 97.38 91 ARG A N 1
ATOM 653 C CA . ARG A 1 91 ? -5.406 -8.030 -8.660 1.00 97.38 91 ARG A CA 1
ATOM 654 C C . ARG A 1 91 ? -5.049 -8.919 -7.469 1.00 97.38 91 ARG A C 1
AT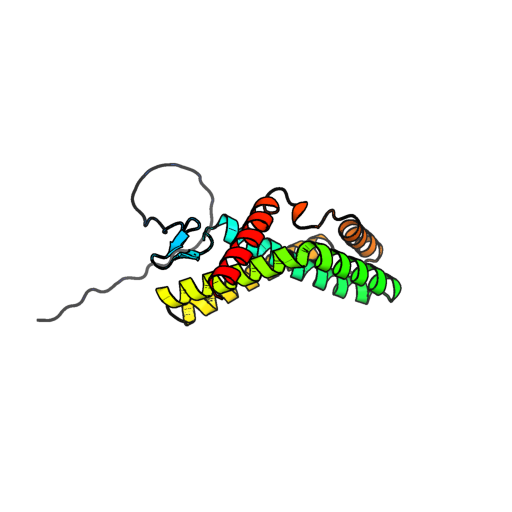OM 656 O O . ARG A 1 91 ? -5.956 -9.444 -6.834 1.00 97.38 91 ARG A O 1
ATOM 663 N N . HIS A 1 92 ? -3.759 -9.048 -7.157 1.00 96.25 92 HIS A N 1
ATOM 664 C CA . HIS A 1 92 ? -3.278 -9.895 -6.060 1.00 96.25 92 HIS A CA 1
ATOM 665 C C . HIS A 1 92 ? -3.520 -9.266 -4.680 1.00 96.25 92 HIS A C 1
ATOM 667 O O . HIS A 1 92 ? -4.039 -9.903 -3.769 1.00 96.25 92 HIS A O 1
ATOM 673 N N . ASN A 1 93 ? -3.227 -7.973 -4.535 1.00 97.19 93 ASN A N 1
ATOM 674 C CA . ASN A 1 93 ? -3.185 -7.289 -3.240 1.00 97.19 93 ASN A CA 1
ATOM 675 C C . ASN A 1 93 ? -4.448 -6.470 -2.926 1.00 97.19 93 ASN A C 1
ATOM 677 O O . ASN A 1 93 ? -4.627 -5.987 -1.806 1.00 97.19 93 ASN A O 1
ATOM 681 N N . GLY A 1 94 ? -5.357 -6.303 -3.892 1.00 95.75 94 GLY A N 1
ATOM 682 C CA . GLY A 1 94 ? -6.485 -5.376 -3.784 1.00 95.75 94 GLY A CA 1
ATOM 683 C C . GLY A 1 94 ? -7.434 -5.662 -2.619 1.00 95.75 94 GLY A C 1
ATOM 684 O O . GLY A 1 94 ? -7.990 -4.725 -2.049 1.00 95.75 94 GLY A O 1
ATOM 685 N N . ALA A 1 95 ? -7.609 -6.927 -2.226 1.00 94.25 95 ALA A N 1
ATOM 686 C CA . ALA A 1 95 ? -8.416 -7.280 -1.055 1.00 94.25 95 ALA A CA 1
ATOM 687 C C . ALA A 1 95 ? -7.789 -6.765 0.252 1.00 94.25 95 ALA A C 1
ATOM 689 O O . ALA A 1 95 ? -8.481 -6.134 1.050 1.00 94.25 95 ALA A O 1
ATOM 690 N N . MET A 1 96 ? -6.476 -6.941 0.425 1.00 95.44 96 MET A N 1
ATOM 691 C CA . MET A 1 96 ? -5.738 -6.440 1.590 1.00 95.44 96 MET A CA 1
ATOM 692 C C . MET A 1 96 ? -5.731 -4.908 1.638 1.00 95.44 96 MET A C 1
ATOM 694 O O . MET A 1 96 ? -5.953 -4.325 2.696 1.00 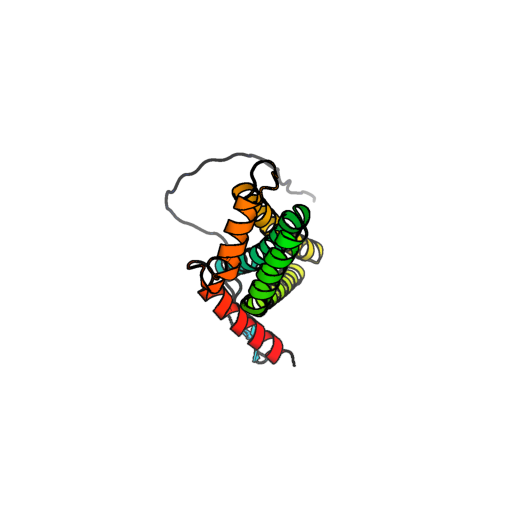95.44 96 MET A O 1
ATOM 698 N N . VAL A 1 97 ? -5.580 -4.238 0.489 1.00 97.38 97 VAL A N 1
ATOM 699 C CA . VAL A 1 97 ? -5.668 -2.768 0.406 1.00 97.38 97 VAL A CA 1
ATOM 700 C C . VAL A 1 97 ? -7.069 -2.267 0.774 1.00 97.38 97 VAL A C 1
ATOM 702 O O . VAL A 1 97 ? -7.205 -1.267 1.482 1.00 97.38 97 VAL A O 1
ATOM 705 N N . ARG A 1 98 ? -8.135 -2.947 0.330 1.00 96.06 98 ARG A N 1
ATOM 706 C CA . ARG A 1 98 ? -9.511 -2.599 0.728 1.00 96.06 98 ARG A CA 1
ATOM 707 C C . ARG A 1 98 ? -9.738 -2.805 2.223 1.00 96.06 98 ARG A C 1
ATOM 709 O O . ARG A 1 98 ? -10.326 -1.932 2.856 1.00 96.06 98 ARG A O 1
ATOM 716 N N . ALA A 1 99 ? -9.239 -3.902 2.788 1.00 94.81 99 ALA A N 1
ATOM 717 C CA . ALA A 1 99 ? -9.316 -4.161 4.221 1.00 94.81 99 ALA A CA 1
ATOM 718 C C . ALA A 1 99 ? -8.580 -3.089 5.036 1.00 94.81 99 ALA A C 1
ATOM 720 O O . ALA A 1 99 ? -9.158 -2.529 5.963 1.00 94.81 99 ALA A O 1
ATOM 721 N N . ALA A 1 100 ? -7.357 -2.727 4.639 1.00 96.94 100 ALA A N 1
ATOM 722 C CA . ALA A 1 100 ? -6.596 -1.645 5.258 1.00 96.94 100 ALA A CA 1
ATOM 723 C C . ALA A 1 100 ? -7.363 -0.311 5.235 1.00 96.94 100 ALA A C 1
ATOM 725 O O . ALA A 1 100 ? -7.486 0.348 6.265 1.00 96.94 100 ALA A O 1
ATOM 726 N N . ASN A 1 101 ? -7.951 0.065 4.093 1.00 96.50 101 ASN A N 1
ATOM 727 C CA . ASN A 1 101 ? -8.781 1.271 4.007 1.00 96.50 101 ASN A CA 1
ATOM 728 C C . ASN A 1 101 ? -10.019 1.193 4.913 1.00 96.50 101 ASN A C 1
ATOM 730 O O . ASN A 1 101 ? -10.322 2.153 5.621 1.00 96.50 101 ASN A O 1
ATOM 734 N N . GLY A 1 102 ? -10.724 0.059 4.919 1.00 94.25 102 GLY A N 1
ATOM 735 C CA . GLY A 1 102 ? -11.885 -0.158 5.785 1.00 94.25 102 GLY A CA 1
ATOM 736 C C . GLY A 1 102 ? -11.534 -0.050 7.270 1.00 94.25 102 GLY A C 1
ATOM 737 O O . GLY A 1 102 ? -12.248 0.603 8.029 1.00 94.25 102 GLY A O 1
ATOM 738 N N . TYR A 1 103 ? -10.392 -0.608 7.666 1.00 94.75 103 TYR A N 1
ATOM 739 C CA . TYR A 1 103 ? -9.861 -0.502 9.019 1.00 94.75 103 TYR A CA 1
ATOM 740 C C . TYR A 1 103 ? -9.521 0.947 9.403 1.00 94.75 103 TYR A C 1
ATOM 742 O O . TYR A 1 103 ? -9.934 1.412 10.463 1.00 94.75 103 TYR A O 1
ATOM 750 N N . VAL A 1 104 ? -8.868 1.713 8.522 1.00 95.50 104 VAL A N 1
ATOM 751 C CA . VAL A 1 104 ? -8.598 3.147 8.754 1.00 95.50 104 VAL A CA 1
ATOM 752 C C . VAL A 1 104 ? -9.899 3.947 8.889 1.00 95.50 104 VAL A C 1
ATOM 754 O O . VAL A 1 104 ? -9.993 4.851 9.721 1.00 95.50 104 VAL A O 1
ATOM 757 N N . HIS A 1 105 ? -10.933 3.614 8.111 1.00 94.12 105 HIS A N 1
ATOM 758 C CA . HIS A 1 105 ? -12.254 4.229 8.249 1.00 94.12 105 HIS A CA 1
ATOM 759 C C . HIS A 1 105 ? -12.924 3.898 9.589 1.00 94.12 105 HIS A C 1
ATOM 761 O O . HIS A 1 105 ? -13.494 4.799 10.211 1.00 94.12 105 HIS A O 1
ATOM 767 N N . LEU A 1 106 ? -12.826 2.648 10.050 1.00 91.31 106 LEU A N 1
ATOM 768 C CA . LEU A 1 106 ? -13.292 2.233 11.373 1.00 91.31 106 LEU A CA 1
ATOM 769 C C . LEU A 1 106 ? -12.563 3.007 12.480 1.00 91.31 106 LEU A C 1
ATOM 771 O O . LEU A 1 106 ? -13.205 3.590 13.351 1.00 91.31 106 LEU A O 1
ATOM 775 N N . GLN A 1 107 ? -11.237 3.082 12.408 1.00 91.88 107 GLN A N 1
ATOM 776 C CA . GLN A 1 107 ? -10.414 3.811 13.369 1.00 91.88 107 GLN A CA 1
ATOM 777 C C . GLN A 1 107 ? -10.743 5.304 13.410 1.00 91.88 107 GLN A C 1
ATOM 779 O O . GLN A 1 107 ? -10.942 5.863 14.490 1.00 91.88 107 GLN A O 1
ATOM 784 N N . ARG A 1 108 ? -10.915 5.945 12.245 1.00 93.62 108 ARG A N 1
ATOM 785 C CA . ARG A 1 108 ? -11.414 7.327 12.169 1.00 93.62 108 ARG A CA 1
ATOM 786 C C . ARG A 1 108 ? -12.737 7.473 12.919 1.00 93.62 108 ARG A C 1
ATOM 788 O O . ARG A 1 108 ? -12.885 8.432 13.668 1.00 93.62 108 ARG A O 1
ATOM 795 N N . ALA A 1 109 ? -13.687 6.560 12.713 1.00 90.44 109 ALA A N 1
ATOM 796 C CA . ALA A 1 109 ? -14.988 6.624 13.375 1.00 90.44 109 ALA A CA 1
ATOM 797 C C . ALA A 1 109 ? -14.858 6.467 14.900 1.00 90.44 109 ALA A C 1
ATOM 799 O O . ALA A 1 109 ? -15.478 7.221 15.647 1.00 90.44 109 ALA A O 1
ATOM 800 N N . ILE A 1 110 ? -13.999 5.558 15.372 1.00 89.44 110 ILE A N 1
ATOM 801 C CA . ILE A 1 110 ? -13.708 5.383 16.804 1.00 89.44 110 ILE A CA 1
ATOM 802 C C . ILE A 1 110 ? -13.109 6.664 17.400 1.00 89.44 110 ILE A C 1
ATOM 804 O O . ILE A 1 110 ? -13.567 7.129 18.445 1.00 89.44 110 ILE A O 1
ATOM 808 N N . VAL A 1 111 ? -12.109 7.259 16.741 1.00 87.94 111 VAL A N 1
ATOM 809 C CA . VAL A 1 111 ? -11.487 8.519 17.178 1.00 87.94 111 VAL A CA 1
ATOM 810 C C . VAL A 1 111 ? -12.509 9.654 17.171 1.00 87.94 111 VAL A C 1
ATOM 812 O O . VAL A 1 111 ? -12.594 10.400 18.141 1.00 87.94 111 VAL A O 1
ATOM 815 N N . GLN A 1 112 ? -13.332 9.748 16.127 1.00 91.88 112 GLN A N 1
ATOM 816 C CA . GLN A 1 112 ? -14.392 10.745 16.011 1.00 91.88 112 GLN A CA 1
ATOM 817 C C . GLN A 1 112 ? -15.402 10.655 17.157 1.00 91.88 112 GLN A C 1
ATOM 819 O O . GLN A 1 112 ? -15.752 11.676 17.741 1.00 91.88 112 GLN A O 1
ATOM 824 N N . VAL A 1 113 ? -15.859 9.450 17.504 1.00 89.94 113 VAL A N 1
ATOM 825 C CA . VAL A 1 113 ? -16.797 9.252 18.618 1.00 89.94 113 VAL A CA 1
ATOM 826 C C . VAL A 1 113 ? -16.161 9.653 19.951 1.00 89.94 113 VAL A C 1
ATOM 828 O O . VAL A 1 113 ? -16.825 10.252 20.791 1.00 89.94 113 VAL A O 1
ATOM 831 N N . LYS A 1 114 ? -14.872 9.355 20.148 1.00 89.50 114 LYS A N 1
ATOM 832 C CA . LYS A 1 114 ? -14.174 9.615 21.417 1.00 89.50 114 LYS A CA 1
ATOM 833 C C . LYS A 1 114 ? -13.706 11.062 21.587 1.00 89.50 114 LYS A C 1
ATOM 835 O O . LYS A 1 114 ? -13.634 11.543 22.711 1.00 89.50 114 LYS A O 1
ATOM 840 N N . GLN A 1 115 ? -13.317 11.720 20.498 1.00 92.06 115 GLN A N 1
ATOM 841 C CA . GLN A 1 115 ? -12.547 12.971 20.522 1.00 92.06 115 GLN A CA 1
ATOM 842 C C . GLN A 1 115 ? -13.124 14.054 19.592 1.00 92.06 115 GLN A C 1
ATOM 844 O O . GLN A 1 115 ? -12.573 15.149 19.497 1.00 92.06 115 GLN A O 1
ATOM 849 N N . GLY A 1 116 ? -14.240 13.772 18.914 1.00 94.62 116 GLY A N 1
ATOM 850 C CA . GLY A 1 116 ? -14.923 14.688 18.002 1.00 94.62 116 GLY A CA 1
ATOM 851 C C . GLY A 1 116 ? -14.463 14.591 16.543 1.00 94.62 116 GLY A C 1
ATOM 852 O O . GLY A 1 116 ? -13.413 14.035 16.218 1.00 94.62 116 GLY A O 1
ATOM 853 N N . GLU A 1 117 ? -15.260 15.174 15.641 1.00 95.81 117 GLU A N 1
ATOM 854 C CA . GLU A 1 117 ? -15.053 15.130 14.180 1.00 95.81 117 GLU A CA 1
ATOM 855 C C . GLU A 1 117 ? -13.651 15.588 13.759 1.00 95.81 117 GLU A C 1
ATOM 857 O O . GLU A 1 117 ? -12.997 14.918 12.961 1.00 95.81 117 GLU A O 1
ATOM 862 N N . ALA A 1 118 ? -13.155 16.689 14.333 1.00 96.44 118 ALA A N 1
ATOM 863 C CA . ALA A 1 118 ? -11.845 17.238 13.991 1.00 96.44 118 ALA A CA 1
ATOM 864 C C . ALA A 1 118 ? -10.701 16.244 14.268 1.00 96.44 118 ALA A C 1
ATOM 866 O O . ALA A 1 118 ? -9.769 16.135 13.472 1.00 96.44 118 ALA A O 1
ATOM 867 N N . ALA A 1 119 ? -10.786 15.482 15.363 1.00 93.38 119 ALA A N 1
ATOM 868 C CA . ALA A 1 119 ? -9.795 14.463 15.694 1.00 93.38 119 ALA A CA 1
ATOM 869 C C . ALA A 1 119 ? -9.861 13.273 14.725 1.00 93.38 119 ALA A C 1
ATOM 871 O O . ALA A 1 119 ? -8.824 12.790 14.271 1.00 93.38 119 ALA A O 1
ATOM 872 N N . GLY A 1 120 ? -11.068 12.834 14.351 1.00 88.75 120 GLY A N 1
ATOM 873 C CA . GLY A 1 120 ? -11.251 11.766 13.364 1.00 88.75 120 GLY A CA 1
ATOM 874 C C . GLY A 1 120 ? -10.739 12.151 11.971 1.00 88.75 120 GLY A C 1
ATOM 875 O O . GLY A 1 120 ? -10.080 11.349 11.304 1.00 88.75 120 GLY A O 1
ATOM 876 N N . ALA A 1 121 ? -11.001 13.385 11.532 1.00 93.88 121 ALA A N 1
ATOM 877 C CA . ALA A 1 121 ? -10.466 13.921 10.282 1.00 93.88 121 ALA A CA 1
ATOM 878 C C . ALA A 1 121 ? -8.930 13.950 10.304 1.00 93.88 121 ALA A C 1
ATOM 880 O O . ALA A 1 121 ? -8.296 13.364 9.424 1.00 93.88 121 ALA A O 1
ATOM 881 N N . LYS A 1 122 ? -8.347 14.518 11.368 1.00 94.56 122 LYS A N 1
ATOM 882 C CA . LYS A 1 122 ? -6.894 14.584 11.556 1.00 94.56 122 LYS A CA 1
ATOM 883 C C . LYS A 1 122 ? -6.246 13.199 11.563 1.00 94.56 122 LYS A C 1
ATOM 885 O O . LYS A 1 122 ? -5.222 13.016 10.918 1.00 94.56 122 LYS A O 1
ATOM 890 N N . TYR A 1 123 ? -6.852 12.214 12.229 1.00 93.31 123 TYR A N 1
ATOM 891 C CA . TYR A 1 123 ? -6.353 10.835 12.227 1.00 93.31 123 TYR A CA 1
ATOM 892 C C . TYR A 1 123 ? -6.204 10.291 10.800 1.00 93.31 123 TYR A C 1
ATOM 894 O O . TYR A 1 123 ? -5.139 9.803 10.423 1.00 93.31 123 TYR A O 1
ATOM 902 N N . ARG A 1 124 ? -7.252 10.420 9.974 1.00 92.81 124 ARG A N 1
ATOM 903 C CA . ARG A 1 124 ? -7.206 9.944 8.586 1.00 92.81 124 ARG A CA 1
ATOM 904 C C . ARG A 1 124 ? -6.164 10.703 7.766 1.00 92.81 124 ARG A C 1
ATOM 906 O O . ARG A 1 124 ? -5.464 10.084 6.971 1.00 92.81 124 ARG A O 1
ATOM 913 N N . GLU A 1 125 ? -6.074 12.020 7.934 1.00 95.19 125 GLU A N 1
ATOM 914 C CA . GLU A 1 125 ? -5.068 12.842 7.255 1.00 95.19 125 GLU A CA 1
ATOM 915 C C . GLU A 1 125 ? -3.647 12.395 7.600 1.00 95.19 125 GLU A C 1
ATOM 917 O O . GLU A 1 125 ? -2.847 12.203 6.687 1.00 95.19 125 GLU A O 1
ATOM 922 N N . THR A 1 126 ? -3.356 12.150 8.882 1.00 95.06 126 THR A N 1
ATOM 923 C CA . THR A 1 126 ? -2.059 11.635 9.338 1.00 95.06 126 THR A CA 1
ATOM 924 C C . THR A 1 126 ? -1.739 10.286 8.698 1.00 95.06 126 THR A C 1
ATOM 926 O O . THR A 1 126 ? -0.699 10.160 8.063 1.00 95.06 126 THR A O 1
ATOM 929 N N . VAL A 1 127 ? -2.658 9.315 8.745 1.00 94.56 127 VAL A N 1
ATOM 930 C CA . VAL A 1 127 ? -2.437 7.987 8.141 1.00 94.56 127 VAL A CA 1
ATOM 931 C C . VAL A 1 127 ? -2.148 8.080 6.636 1.00 94.56 127 VAL A C 1
ATOM 933 O O . VAL A 1 127 ? -1.239 7.422 6.129 1.00 94.56 127 VAL A O 1
ATOM 936 N N . MET A 1 128 ? -2.900 8.906 5.901 1.00 95.19 128 MET A N 1
ATOM 937 C CA . MET A 1 128 ? -2.676 9.095 4.461 1.00 95.19 128 MET A CA 1
ATOM 938 C C . MET A 1 128 ? -1.361 9.828 4.172 1.00 95.19 128 MET A C 1
ATOM 940 O O . MET A 1 128 ? -0.684 9.508 3.192 1.00 95.19 128 MET A O 1
ATOM 944 N N . ALA A 1 129 ? -0.997 10.810 5.001 1.00 96.44 129 ALA A N 1
ATOM 945 C CA . ALA A 1 129 ? 0.263 11.533 4.884 1.00 96.44 129 ALA A CA 1
ATOM 946 C C . ALA A 1 129 ? 1.459 10.603 5.123 1.00 96.44 129 ALA A C 1
ATOM 948 O O . ALA A 1 129 ? 2.404 10.632 4.334 1.00 96.44 129 ALA A O 1
ATOM 949 N N . ASP A 1 130 ? 1.384 9.731 6.128 1.00 96.19 130 ASP A N 1
ATOM 950 C CA . ASP A 1 130 ? 2.421 8.744 6.436 1.00 96.19 130 ASP A CA 1
ATOM 951 C C . ASP A 1 130 ? 2.573 7.727 5.302 1.00 96.19 130 ASP A C 1
ATOM 953 O O . ASP A 1 130 ? 3.684 7.502 4.815 1.00 96.19 130 ASP A O 1
ATOM 957 N N . ALA A 1 131 ? 1.458 7.189 4.794 1.00 96.62 131 ALA A N 1
ATOM 958 C CA . ALA A 1 131 ? 1.474 6.271 3.656 1.00 96.62 131 ALA A CA 1
ATOM 959 C C . ALA A 1 131 ? 2.093 6.920 2.406 1.00 96.62 131 ALA A C 1
ATOM 961 O O . ALA A 1 131 ? 2.925 6.318 1.722 1.00 96.62 131 ALA A O 1
ATOM 962 N N . LYS A 1 132 ? 1.734 8.180 2.122 1.00 96.56 132 LYS A N 1
ATOM 963 C CA . LYS A 1 132 ? 2.307 8.945 1.008 1.00 96.56 132 LYS A CA 1
ATOM 964 C C . LYS A 1 132 ? 3.795 9.228 1.217 1.00 96.56 132 LYS A C 1
ATOM 966 O O . LYS A 1 132 ? 4.568 9.095 0.272 1.00 96.56 132 LYS A O 1
ATOM 971 N N . SER A 1 133 ? 4.198 9.611 2.425 1.00 94.88 133 SER A N 1
ATOM 972 C CA . SER A 1 133 ? 5.595 9.881 2.771 1.00 94.88 133 SER A CA 1
ATOM 973 C C . SER A 1 133 ? 6.460 8.635 2.570 1.00 94.88 133 SER A C 1
ATOM 975 O O . SER A 1 133 ? 7.471 8.695 1.867 1.00 94.88 133 SER A O 1
ATOM 977 N N . GLY A 1 134 ? 6.007 7.484 3.079 1.00 92.75 134 GLY A N 1
ATOM 978 C CA . GLY A 1 134 ? 6.664 6.195 2.863 1.00 92.75 134 GLY A CA 1
ATOM 979 C C . GLY A 1 134 ? 6.754 5.829 1.381 1.00 92.75 134 GLY A C 1
ATOM 980 O O . GLY A 1 134 ? 7.820 5.449 0.900 1.00 92.75 134 GLY A O 1
ATOM 981 N N . ALA A 1 135 ? 5.674 6.028 0.620 1.00 93.56 135 ALA A N 1
ATOM 982 C CA . ALA A 1 135 ? 5.675 5.789 -0.820 1.00 93.56 135 ALA A CA 1
ATOM 983 C C . ALA A 1 135 ? 6.696 6.653 -1.576 1.00 93.56 135 ALA A C 1
ATOM 985 O O . ALA A 1 135 ? 7.453 6.143 -2.403 1.00 93.56 135 ALA A O 1
ATOM 986 N N . VAL A 1 136 ? 6.758 7.949 -1.262 1.00 91.94 136 VAL A N 1
ATOM 987 C CA . VAL A 1 136 ? 7.720 8.888 -1.857 1.00 91.94 136 VAL A CA 1
ATOM 988 C C . VAL A 1 136 ? 9.156 8.526 -1.484 1.00 91.94 136 VAL A C 1
ATOM 990 O O . VAL A 1 136 ? 10.034 8.576 -2.344 1.00 91.94 136 VAL A O 1
ATOM 993 N N . ALA A 1 137 ? 9.412 8.148 -0.230 1.00 92.62 137 ALA A N 1
ATOM 994 C CA . ALA A 1 137 ? 10.739 7.725 0.208 1.00 92.62 137 ALA A CA 1
ATOM 995 C C . ALA A 1 137 ? 11.221 6.496 -0.578 1.00 92.62 137 ALA A C 1
ATOM 997 O O . ALA A 1 137 ? 12.346 6.485 -1.078 1.00 92.62 137 ALA A O 1
ATOM 998 N N . THR A 1 138 ? 10.348 5.504 -0.766 1.00 93.69 138 THR A N 1
ATOM 999 C CA . THR A 1 138 ? 10.642 4.320 -1.578 1.00 93.69 138 THR A CA 1
ATOM 1000 C C . THR A 1 138 ? 10.914 4.677 -3.041 1.00 93.69 138 THR A C 1
ATOM 1002 O O . THR A 1 138 ? 11.929 4.249 -3.586 1.00 93.69 138 THR A O 1
ATOM 1005 N N . LEU A 1 139 ? 10.069 5.508 -3.662 1.00 92.56 139 LEU A N 1
ATOM 1006 C CA . LEU A 1 139 ? 10.262 5.944 -5.051 1.00 92.56 139 LEU A CA 1
ATOM 1007 C C . LEU A 1 139 ? 11.579 6.690 -5.248 1.00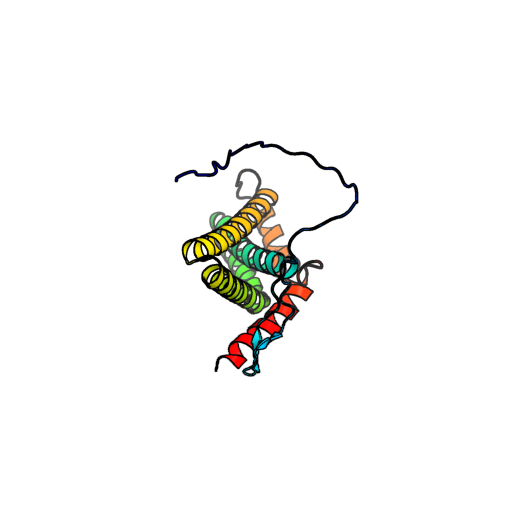 92.56 139 LEU A C 1
ATOM 1009 O O . LEU A 1 139 ? 12.269 6.428 -6.224 1.00 92.56 139 LEU A O 1
ATOM 1013 N N . ARG A 1 140 ? 11.962 7.576 -4.322 1.00 91.75 140 ARG A N 1
ATOM 1014 C CA . ARG A 1 140 ? 13.260 8.276 -4.367 1.00 91.75 140 ARG A CA 1
ATOM 1015 C C . ARG A 1 140 ? 14.446 7.326 -4.235 1.00 91.75 140 ARG A C 1
ATOM 1017 O O . ARG A 1 140 ? 15.509 7.618 -4.771 1.00 91.75 140 ARG A O 1
ATOM 1024 N N . GLY A 1 141 ? 14.269 6.211 -3.527 1.00 92.69 141 GLY A N 1
ATOM 1025 C CA . GLY A 1 141 ? 15.270 5.150 -3.445 1.00 92.69 141 GLY A CA 1
ATOM 1026 C C . GLY A 1 141 ? 15.471 4.418 -4.773 1.00 92.69 141 GLY A C 1
ATOM 1027 O O . GLY A 1 141 ? 16.588 4.012 -5.076 1.00 92.69 141 GLY A O 1
ATOM 1028 N N . TRP A 1 142 ? 14.415 4.266 -5.577 1.00 93.25 142 TRP A N 1
ATOM 1029 C CA . TRP A 1 142 ? 14.510 3.691 -6.923 1.00 93.25 142 TRP A CA 1
ATOM 1030 C C . TRP A 1 142 ? 15.001 4.717 -7.945 1.00 93.25 142 TRP A C 1
ATOM 1032 O O . TRP A 1 142 ? 15.901 4.422 -8.721 1.00 93.25 142 TRP A O 1
ATOM 1042 N N . PHE A 1 143 ? 14.441 5.925 -7.906 1.00 92.56 143 PHE A N 1
ATOM 1043 C CA . PHE A 1 143 ? 14.654 7.005 -8.867 1.00 92.56 143 PHE A CA 1
ATOM 1044 C C . PHE A 1 143 ? 15.239 8.240 -8.161 1.00 92.56 143 PHE A C 1
ATOM 1046 O O . PHE A 1 143 ? 14.515 9.205 -7.872 1.00 92.56 143 PHE A O 1
ATOM 1053 N N . PRO A 1 144 ? 16.545 8.239 -7.836 1.00 88.88 144 PRO A N 1
ATOM 1054 C CA . PRO A 1 144 ? 17.184 9.392 -7.217 1.00 88.88 144 PRO A CA 1
ATOM 1055 C C . PRO A 1 144 ? 17.103 10.607 -8.148 1.00 88.88 144 PRO A C 1
ATOM 1057 O O . PRO A 1 144 ? 17.284 10.494 -9.360 1.00 88.88 144 PRO A O 1
ATOM 1060 N N . ASN A 1 145 ? 16.820 11.781 -7.578 1.00 86.50 145 ASN A N 1
ATOM 1061 C CA . ASN A 1 145 ? 16.604 13.038 -8.313 1.00 86.50 145 ASN A CA 1
ATOM 1062 C C . ASN A 1 145 ? 15.502 12.968 -9.389 1.00 86.50 145 ASN A C 1
ATOM 1064 O O . ASN A 1 145 ? 15.534 13.744 -10.340 1.00 86.50 145 ASN A O 1
ATOM 1068 N N . GLU A 1 146 ? 14.547 12.039 -9.250 1.00 83.69 146 GLU A N 1
ATOM 1069 C CA . GLU A 1 146 ? 13.426 11.846 -10.185 1.00 83.69 146 GLU A CA 1
ATOM 1070 C C . GLU A 1 146 ? 13.868 11.529 -11.623 1.00 83.69 146 GLU A C 1
ATOM 1072 O O . GLU A 1 146 ? 13.119 11.735 -12.582 1.00 83.69 146 GLU A O 1
ATOM 1077 N N . VAL A 1 147 ? 15.088 11.007 -11.780 1.00 87.62 147 VAL A N 1
ATOM 1078 C CA . VAL A 1 147 ? 15.623 10.623 -13.083 1.00 87.62 147 VAL A CA 1
ATOM 1079 C C . VAL A 1 147 ? 14.847 9.423 -13.614 1.00 87.62 147 VAL A C 1
ATOM 1081 O O . VAL A 1 147 ? 14.833 8.348 -13.015 1.00 87.62 147 VAL A O 1
ATOM 1084 N N . ARG A 1 148 ? 14.235 9.619 -14.782 1.00 89.38 148 ARG A N 1
ATOM 1085 C CA . ARG A 1 148 ? 13.498 8.593 -15.518 1.00 89.38 148 ARG A CA 1
ATOM 1086 C C . ARG A 1 148 ? 14.467 7.743 -16.330 1.00 89.38 148 ARG A C 1
ATOM 1088 O O . ARG A 1 148 ? 14.784 8.070 -17.470 1.00 89.38 148 ARG A O 1
ATOM 1095 N N . ASP A 1 149 ? 14.950 6.672 -15.718 1.00 90.75 149 ASP A N 1
ATOM 1096 C CA . ASP A 1 149 ? 15.855 5.705 -16.338 1.00 90.75 149 ASP A CA 1
ATOM 1097 C C . ASP A 1 149 ? 15.116 4.408 -16.706 1.00 90.75 149 ASP A C 1
ATOM 1099 O O . ASP A 1 149 ? 14.479 3.774 -15.860 1.00 90.75 149 ASP A O 1
ATOM 1103 N N . ALA A 1 150 ? 15.214 4.003 -17.976 1.00 93.12 150 ALA A N 1
ATOM 1104 C CA . ALA A 1 150 ? 14.515 2.831 -18.502 1.00 93.12 150 ALA A CA 1
ATOM 1105 C C . ALA A 1 150 ? 15.000 1.525 -17.858 1.00 93.12 150 ALA A C 1
ATOM 1107 O O . ALA A 1 150 ? 14.182 0.660 -17.553 1.00 93.12 150 ALA A O 1
ATOM 1108 N N . ALA A 1 151 ? 16.303 1.396 -17.583 1.00 94.50 151 ALA A N 1
ATOM 1109 C CA . ALA A 1 151 ? 16.859 0.194 -16.962 1.00 94.50 151 ALA A CA 1
ATOM 1110 C C . ALA A 1 151 ? 16.345 0.009 -15.525 1.00 94.50 151 ALA A C 1
ATOM 1112 O O . ALA A 1 151 ? 15.969 -1.094 -15.122 1.00 94.50 151 ALA A O 1
ATOM 1113 N N . THR A 1 152 ? 16.272 1.097 -14.761 1.00 95.50 152 THR A N 1
ATOM 1114 C CA . THR A 1 152 ? 15.699 1.111 -13.413 1.00 95.50 152 THR A CA 1
ATOM 1115 C C . THR A 1 152 ? 14.202 0.809 -13.444 1.00 95.50 152 THR A C 1
ATOM 1117 O O . THR A 1 152 ? 13.731 -0.002 -12.645 1.00 95.50 152 THR A O 1
ATOM 1120 N N . CYS A 1 153 ? 13.458 1.396 -14.387 1.00 96.50 153 CYS A N 1
ATOM 1121 C CA . CYS A 1 153 ? 12.047 1.071 -14.590 1.00 96.50 153 CYS A CA 1
ATOM 1122 C C . CYS A 1 153 ? 11.840 -0.412 -14.903 1.00 96.50 153 CYS A C 1
ATOM 1124 O O . CYS A 1 153 ? 11.056 -1.063 -14.217 1.00 96.50 153 CYS A O 1
ATOM 1126 N N . ASP A 1 154 ? 12.577 -0.974 -15.861 1.00 97.31 154 ASP A N 1
ATOM 1127 C CA . ASP A 1 154 ? 12.486 -2.393 -16.213 1.00 97.31 154 ASP A CA 1
ATOM 1128 C C . ASP A 1 154 ? 12.816 -3.302 -15.019 1.00 97.31 154 ASP A C 1
ATOM 1130 O O . ASP A 1 154 ? 12.121 -4.296 -14.791 1.00 97.31 154 ASP A O 1
ATOM 1134 N N . LYS A 1 155 ? 13.816 -2.940 -14.205 1.00 97.19 155 LYS A N 1
ATOM 1135 C CA . LYS A 1 155 ? 14.141 -3.666 -12.971 1.00 97.19 155 LYS A CA 1
ATOM 1136 C C . LYS A 1 155 ? 12.971 -3.662 -11.983 1.00 97.19 155 LYS A C 1
ATOM 1138 O O . LYS A 1 155 ? 12.528 -4.729 -11.562 1.00 97.19 155 LYS A O 1
ATOM 1143 N N . VAL A 1 156 ? 12.472 -2.484 -11.602 1.00 97.00 156 VAL A N 1
ATOM 1144 C CA . VAL A 1 156 ? 11.411 -2.357 -10.584 1.00 97.00 156 VAL A CA 1
ATOM 1145 C C . VAL A 1 156 ? 10.108 -2.994 -11.072 1.00 97.00 156 VAL A C 1
ATOM 1147 O O . VAL A 1 156 ? 9.450 -3.717 -10.325 1.00 97.00 156 VAL A O 1
ATOM 1150 N N . VAL A 1 157 ? 9.753 -2.785 -12.340 1.00 97.88 157 VAL A N 1
ATOM 1151 C CA . VAL A 1 157 ? 8.606 -3.436 -12.988 1.00 97.88 157 VAL A CA 1
ATOM 1152 C C . VAL A 1 157 ? 8.759 -4.957 -12.962 1.00 97.88 157 VAL A C 1
ATOM 1154 O O . VAL A 1 157 ? 7.807 -5.658 -12.620 1.00 97.88 157 VAL A O 1
ATOM 1157 N N . GLY A 1 158 ? 9.954 -5.474 -13.257 1.00 97.88 158 GLY A N 1
ATOM 1158 C CA . GLY A 1 158 ? 10.265 -6.899 -13.165 1.00 97.88 158 GLY A CA 1
ATOM 1159 C C . GLY A 1 158 ? 10.039 -7.471 -11.763 1.00 97.88 158 GLY A C 1
ATOM 1160 O O . GLY A 1 158 ? 9.441 -8.535 -11.629 1.00 97.88 158 GLY A O 1
ATOM 1161 N N . GLU A 1 159 ? 10.427 -6.747 -10.712 1.00 97.62 159 GLU A N 1
ATOM 1162 C CA . GLU A 1 159 ? 10.190 -7.152 -9.317 1.00 97.62 159 GLU A CA 1
ATOM 1163 C C . GLU A 1 159 ? 8.689 -7.209 -8.974 1.00 97.62 159 GLU A C 1
ATOM 1165 O O . GLU A 1 159 ? 8.240 -8.151 -8.317 1.00 97.62 159 GLU A O 1
ATOM 1170 N N . TYR A 1 160 ? 7.892 -6.246 -9.455 1.00 97.50 160 TYR A N 1
ATOM 1171 C CA . TYR A 1 160 ? 6.430 -6.276 -9.314 1.00 97.50 160 TYR A CA 1
ATOM 1172 C C . TYR A 1 160 ? 5.785 -7.426 -10.096 1.00 97.50 160 TYR A C 1
ATOM 1174 O O . TYR A 1 160 ? 4.826 -8.029 -9.616 1.00 97.50 160 TYR A O 1
ATOM 1182 N N . LEU A 1 161 ? 6.290 -7.757 -11.286 1.00 97.56 161 LEU A N 1
ATOM 1183 C CA . LEU A 1 161 ? 5.796 -8.887 -12.081 1.00 97.56 161 LEU A CA 1
ATOM 1184 C C . LEU A 1 161 ? 6.188 -10.242 -11.480 1.00 97.56 161 LEU A C 1
ATOM 1186 O O . LEU A 1 161 ? 5.405 -11.188 -11.543 1.00 97.56 161 LEU A O 1
ATOM 1190 N N . ALA A 1 162 ? 7.362 -10.325 -10.855 1.00 97.00 162 ALA A N 1
ATOM 1191 C CA . ALA A 1 162 ? 7.824 -11.506 -10.131 1.00 97.00 162 ALA A CA 1
ATOM 1192 C C . ALA A 1 162 ? 7.120 -11.700 -8.775 1.00 97.00 162 ALA A C 1
ATOM 1194 O O . ALA A 1 162 ? 7.268 -12.749 -8.157 1.00 97.00 162 ALA A O 1
ATOM 1195 N N . GLY A 1 163 ? 6.370 -10.698 -8.305 1.00 95.62 163 GLY A N 1
ATOM 1196 C CA . GLY A 1 163 ? 5.682 -10.722 -7.014 1.00 95.62 163 GLY A CA 1
ATOM 1197 C C . GLY A 1 163 ? 6.576 -10.458 -5.805 1.00 95.62 163 GLY A C 1
ATOM 1198 O O . GLY A 1 163 ? 6.116 -10.517 -4.673 1.00 95.62 163 GLY A O 1
ATOM 1199 N N . ALA A 1 164 ? 7.835 -10.072 -6.018 1.00 95.81 164 ALA A N 1
ATOM 1200 C CA . ALA A 1 164 ? 8.760 -9.729 -4.935 1.00 95.81 164 ALA A CA 1
ATOM 1201 C C . ALA A 1 164 ? 8.310 -8.502 -4.115 1.00 95.81 164 ALA A C 1
ATOM 1203 O O . ALA A 1 164 ? 8.846 -8.238 -3.043 1.00 95.81 164 ALA A O 1
ATOM 1204 N N . ARG A 1 165 ? 7.352 -7.731 -4.642 1.00 94.81 165 ARG A N 1
ATOM 1205 C CA . ARG A 1 165 ? 6.760 -6.544 -4.008 1.00 94.81 165 ARG A CA 1
ATOM 1206 C C . ARG A 1 165 ? 5.287 -6.738 -3.633 1.00 94.81 165 ARG A C 1
ATOM 1208 O O . ARG A 1 165 ? 4.603 -5.755 -3.349 1.00 94.81 165 ARG A O 1
ATOM 1215 N N . ASP A 1 166 ? 4.784 -7.970 -3.686 1.00 95.44 166 ASP A N 1
ATOM 1216 C CA . ASP A 1 166 ? 3.447 -8.292 -3.190 1.00 95.44 166 ASP A CA 1
ATOM 1217 C C . ASP A 1 166 ? 3.414 -8.183 -1.651 1.00 95.44 166 ASP A C 1
ATOM 1219 O O . ASP A 1 166 ? 4.436 -8.301 -0.976 1.00 95.44 166 ASP A O 1
ATOM 1223 N N . ILE A 1 167 ? 2.246 -7.872 -1.084 1.00 93.25 167 ILE A N 1
ATOM 1224 C CA . ILE A 1 167 ? 2.086 -7.607 0.355 1.00 93.25 167 ILE A CA 1
ATOM 1225 C C . ILE A 1 167 ? 2.391 -8.855 1.191 1.00 93.25 167 ILE A C 1
ATOM 1227 O O . ILE A 1 167 ? 2.945 -8.752 2.283 1.00 93.25 167 ILE A O 1
ATOM 1231 N N . ASP A 1 168 ? 2.010 -10.028 0.696 1.00 90.75 168 ASP A N 1
ATOM 1232 C CA . ASP A 1 168 ? 2.230 -11.319 1.350 1.00 90.75 168 ASP A CA 1
ATOM 1233 C C . ASP A 1 168 ? 3.706 -11.743 1.367 1.00 90.75 168 ASP A C 1
ATOM 1235 O O . ASP A 1 168 ? 4.100 -12.532 2.226 1.00 90.75 168 ASP A O 1
ATOM 1239 N N . ALA A 1 169 ? 4.532 -11.178 0.483 1.00 90.75 169 ALA A N 1
ATOM 1240 C CA . ALA A 1 169 ? 5.980 -11.352 0.503 1.00 90.75 169 ALA A CA 1
ATOM 1241 C C . ALA A 1 169 ? 6.659 -10.572 1.648 1.00 90.75 169 ALA A C 1
ATOM 1243 O O . ALA A 1 169 ? 7.814 -10.853 1.980 1.00 90.75 169 ALA A O 1
ATOM 1244 N N . ASP A 1 170 ? 5.969 -9.612 2.279 1.00 92.81 170 ASP A N 1
ATOM 1245 C CA . ASP A 1 170 ? 6.500 -8.872 3.423 1.00 92.81 170 ASP A CA 1
ATOM 1246 C C . ASP A 1 170 ? 6.360 -9.677 4.726 1.00 92.81 170 ASP A C 1
ATOM 1248 O O . ASP A 1 170 ? 5.264 -9.904 5.244 1.00 92.81 170 ASP A O 1
ATOM 1252 N N . ALA A 1 171 ? 7.497 -10.074 5.302 1.00 90.75 171 ALA A N 1
ATOM 1253 C CA . ALA A 1 171 ? 7.539 -10.882 6.522 1.00 90.75 171 ALA A CA 1
ATOM 1254 C C . ALA A 1 171 ? 7.022 -10.149 7.777 1.00 90.75 171 ALA A C 1
ATOM 1256 O O . ALA A 1 171 ? 6.675 -10.792 8.771 1.00 90.75 171 ALA A O 1
ATOM 1257 N N . THR A 1 172 ? 6.969 -8.814 7.760 1.00 92.06 172 THR A N 1
ATOM 1258 C CA . THR A 1 172 ? 6.539 -8.007 8.910 1.00 92.06 172 THR A CA 1
ATOM 1259 C C . THR A 1 172 ? 5.016 -7.892 8.945 1.00 92.06 172 THR A C 1
ATOM 1261 O O . THR A 1 172 ? 4.374 -8.117 9.985 1.00 92.06 172 THR A O 1
ATOM 1264 N N . PHE A 1 173 ? 4.428 -7.558 7.794 1.00 92.69 173 PHE A N 1
ATOM 1265 C CA . PHE A 1 173 ? 3.035 -7.142 7.683 1.00 92.69 173 PHE A CA 1
ATOM 1266 C C . PHE A 1 173 ? 2.138 -8.127 6.936 1.00 92.69 173 PHE A C 1
ATOM 1268 O O . PHE A 1 173 ? 0.935 -8.098 7.198 1.00 92.69 173 PHE A O 1
ATOM 1275 N N . GLY A 1 174 ? 2.672 -9.034 6.111 1.00 87.06 174 GLY A N 1
ATOM 1276 C CA . GLY A 1 174 ? 1.885 -9.964 5.290 1.00 87.06 174 GLY A CA 1
ATOM 1277 C C . GLY A 1 174 ? 0.846 -10.751 6.096 1.00 87.06 174 GLY A C 1
ATOM 1278 O O . GLY A 1 174 ? -0.355 -10.641 5.847 1.00 87.06 174 GLY A O 1
ATOM 1279 N N . THR A 1 175 ? 1.271 -11.441 7.161 1.00 89.56 175 THR A N 1
ATOM 1280 C CA . THR A 1 175 ? 0.356 -12.173 8.063 1.00 89.56 175 THR A CA 1
ATOM 1281 C C . THR A 1 175 ? -0.649 -11.251 8.757 1.00 89.56 175 THR A C 1
ATOM 1283 O O . THR A 1 175 ? -1.815 -11.603 8.933 1.00 89.56 175 THR A O 1
ATOM 1286 N N . THR A 1 176 ? -0.218 -10.047 9.147 1.00 91.25 176 THR A N 1
ATOM 1287 C CA . THR A 1 176 ? -1.095 -9.078 9.824 1.00 91.25 176 THR A CA 1
ATOM 1288 C C . THR A 1 176 ? -2.207 -8.617 8.883 1.00 91.25 176 THR A C 1
ATOM 1290 O O . THR A 1 176 ? -3.358 -8.524 9.300 1.00 91.25 176 THR A O 1
ATOM 1293 N N . LEU A 1 177 ? -1.879 -8.368 7.613 1.00 91.44 177 LEU A N 1
ATOM 1294 C CA . LEU A 1 177 ? -2.821 -7.930 6.584 1.00 91.44 177 LEU A CA 1
ATOM 1295 C C . LEU A 1 177 ? -3.759 -9.043 6.127 1.00 91.44 177 LEU A C 1
ATOM 1297 O O . LEU A 1 177 ? -4.937 -8.766 5.906 1.00 91.44 177 LEU A O 1
ATOM 1301 N N . GLY A 1 178 ? -3.283 -10.289 6.061 1.00 88.38 178 GLY A N 1
ATOM 1302 C CA . GLY A 1 178 ? -4.141 -11.454 5.836 1.00 88.38 178 GLY A CA 1
ATOM 1303 C C . GLY A 1 178 ? -5.211 -11.589 6.923 1.00 88.38 178 GLY A C 1
ATOM 1304 O O . GLY A 1 178 ? -6.402 -11.667 6.622 1.00 88.38 178 GLY A O 1
ATOM 1305 N N . ASN A 1 179 ? -4.802 -11.508 8.193 1.00 88.81 179 ASN A N 1
ATOM 1306 C CA . ASN A 1 179 ? -5.728 -11.545 9.329 1.00 88.81 179 ASN A CA 1
ATOM 1307 C C . ASN A 1 179 ? -6.673 -10.335 9.337 1.00 88.81 179 ASN A C 1
ATOM 1309 O O . ASN A 1 179 ? -7.870 -10.486 9.564 1.00 88.81 179 ASN A O 1
ATOM 1313 N N . LEU A 1 180 ? -6.156 -9.135 9.049 1.00 90.56 180 LEU A N 1
ATOM 1314 C CA . LEU A 1 180 ? -6.970 -7.924 8.962 1.00 90.56 180 LEU A CA 1
ATOM 1315 C C . LEU A 1 180 ? -8.028 -8.027 7.856 1.00 90.56 180 LEU A C 1
ATOM 1317 O O . LEU A 1 180 ? -9.145 -7.555 8.045 1.00 90.56 180 LEU A O 1
ATOM 1321 N N . ALA A 1 181 ? -7.704 -8.648 6.720 1.00 90.81 181 ALA A N 1
ATOM 1322 C CA . ALA A 1 181 ? -8.664 -8.874 5.646 1.00 90.81 181 ALA A CA 1
ATOM 1323 C C . ALA A 1 181 ? -9.816 -9.788 6.080 1.00 90.81 181 ALA A C 1
ATOM 1325 O O . ALA A 1 181 ? -10.972 -9.453 5.821 1.00 90.81 181 ALA A O 1
ATOM 1326 N N . GLY A 1 182 ? -9.517 -10.880 6.789 1.00 88.06 182 GLY A N 1
ATOM 1327 C CA . GLY A 1 182 ? -10.538 -11.755 7.373 1.00 88.06 182 GLY A CA 1
ATOM 1328 C C . GLY A 1 182 ? -11.412 -11.036 8.406 1.00 88.06 182 GLY A C 1
ATOM 1329 O O . GLY A 1 182 ? -12.638 -11.082 8.319 1.00 88.06 182 GLY A O 1
ATOM 1330 N N . ASP A 1 183 ? -10.795 -10.297 9.328 1.00 89.50 183 ASP A N 1
ATOM 1331 C CA . ASP A 1 183 ? -11.511 -9.530 10.353 1.00 89.50 183 ASP A CA 1
ATOM 1332 C C . ASP A 1 183 ? -12.414 -8.449 9.740 1.00 89.50 183 ASP A C 1
ATOM 1334 O O . ASP A 1 183 ? -13.560 -8.276 10.151 1.00 89.50 183 ASP A O 1
ATOM 1338 N N . MET A 1 184 ? -11.927 -7.711 8.740 1.00 91.06 184 MET A N 1
ATOM 1339 C CA . MET A 1 184 ? -12.728 -6.680 8.078 1.00 91.06 184 MET A CA 1
ATOM 1340 C C . MET A 1 184 ? -13.880 -7.270 7.264 1.00 91.06 184 MET A C 1
ATOM 1342 O O . MET A 1 184 ? -14.926 -6.631 7.160 1.00 91.06 184 MET A O 1
ATOM 1346 N N . GLN A 1 185 ? -13.720 -8.475 6.711 1.00 89.75 185 GLN A N 1
ATOM 1347 C CA . GLN A 1 185 ? -14.824 -9.197 6.086 1.00 89.75 185 GLN A CA 1
ATOM 1348 C C . GLN A 1 185 ? -15.893 -9.551 7.128 1.00 89.75 185 GLN A C 1
ATOM 1350 O O . GLN A 1 185 ? -17.041 -9.145 6.970 1.00 89.75 185 GLN A O 1
ATOM 1355 N N . ALA A 1 186 ? -15.500 -10.180 8.241 1.00 86.50 186 ALA A N 1
ATOM 1356 C CA . ALA A 1 186 ? -16.414 -10.521 9.333 1.00 86.50 186 ALA A CA 1
ATOM 1357 C C . ALA A 1 186 ? -17.127 -9.286 9.917 1.00 86.50 186 ALA A C 1
ATOM 1359 O O . ALA A 1 186 ? -18.318 -9.330 10.214 1.00 86.50 186 ALA A O 1
ATOM 1360 N N . PHE A 1 187 ? -16.418 -8.159 10.035 1.00 86.81 187 PHE A N 1
ATOM 1361 C CA . PHE A 1 187 ? -16.996 -6.880 10.451 1.00 86.81 187 PHE A CA 1
ATOM 1362 C C . PHE A 1 187 ? -18.090 -6.395 9.500 1.00 86.81 187 PHE A C 1
ATOM 1364 O O . PHE A 1 187 ? -19.135 -5.938 9.948 1.00 86.81 187 PHE A O 1
ATOM 1371 N N . ASN A 1 188 ? -17.850 -6.464 8.190 1.00 86.25 188 ASN A N 1
ATOM 1372 C CA . ASN A 1 188 ? -18.823 -6.019 7.197 1.00 86.25 188 ASN A CA 1
ATOM 1373 C C . ASN A 1 188 ? -20.038 -6.951 7.128 1.00 86.25 188 ASN A C 1
ATOM 1375 O O . ASN A 1 188 ? -21.153 -6.468 6.940 1.00 86.25 188 ASN A O 1
ATOM 1379 N N . ASP A 1 189 ? -19.832 -8.255 7.306 1.00 86.50 189 ASP A N 1
ATOM 1380 C CA . ASP A 1 189 ? -20.911 -9.245 7.330 1.00 86.50 189 ASP A CA 1
ATOM 1381 C C . ASP A 1 189 ? -21.803 -9.072 8.567 1.00 86.50 189 ASP A C 1
ATOM 1383 O O . ASP A 1 189 ? -23.020 -9.134 8.454 1.00 86.50 189 ASP A O 1
ATOM 1387 N N . ALA A 1 190 ? -21.226 -8.738 9.727 1.00 81.88 190 ALA A N 1
ATOM 1388 C CA . ALA A 1 190 ? -21.973 -8.486 10.964 1.00 81.88 190 ALA A CA 1
ATOM 1389 C C . ALA A 1 190 ? -22.806 -7.184 10.964 1.00 81.88 190 ALA A C 1
ATOM 1391 O O . ALA A 1 190 ? -23.524 -6.921 11.927 1.00 81.88 190 ALA A O 1
ATOM 1392 N N . LYS A 1 191 ? -22.683 -6.337 9.932 1.00 74.50 191 LYS A N 1
ATOM 1393 C CA . LYS A 1 191 ? -23.453 -5.086 9.786 1.00 74.50 191 LYS A CA 1
ATOM 1394 C C . LYS A 1 191 ? -24.694 -5.230 8.900 1.00 74.50 191 LYS A C 1
ATOM 1396 O O . LYS A 1 191 ? -25.411 -4.239 8.748 1.00 74.50 191 LYS A O 1
ATOM 1401 N N . GLN A 1 192 ? -24.883 -6.390 8.271 1.00 60.03 192 GLN A N 1
ATOM 1402 C CA . GLN A 1 192 ? -26.033 -6.714 7.420 1.00 60.03 192 GLN A CA 1
ATOM 1403 C C . GLN A 1 192 ? -27.162 -7.311 8.257 1.00 60.03 192 GLN A C 1
ATOM 1405 O O . GLN A 1 192 ? -28.328 -6.989 7.941 1.00 60.03 192 GLN A O 1
#

Solvent-accessible surface area (backbone atoms only — not comparable to full-atom values): 10845 Å² total; per-residue (Å²): 137,89,84,86,85,87,84,84,87,79,89,82,87,85,90,84,91,80,92,77,91,81,88,82,88,75,79,80,72,76,65,40,63,64,40,64,45,101,86,65,37,50,42,65,53,51,50,71,70,57,51,53,31,26,32,50,42,49,13,52,57,49,33,41,52,52,49,23,56,54,34,34,72,74,36,74,68,44,26,52,52,22,47,49,22,35,51,51,44,45,70,74,39,41,61,42,36,49,23,28,51,52,49,51,52,50,49,23,52,55,38,19,75,76,64,35,64,69,48,13,52,49,50,48,51,49,50,52,50,52,15,49,51,54,22,51,54,53,48,42,72,73,27,59,94,73,51,83,48,67,69,57,42,52,51,54,34,47,37,38,65,71,40,74,70,40,58,73,66,36,88,84,36,18,68,57,37,54,52,42,30,53,40,46,49,52,33,56,60,57,73,111

pLDDT: mean 81.55, std 23.35, range [26.91, 98.56]

Radius of gyration: 21.35 Å; Cα contacts (8 Å, |Δi|>4): 197; chains: 1; bounding box: 44×46×71 Å

Foldseek 3Di:
DDDDDDDDDDDDDDDDDDDDDDDDDDDPPPQPDFDADPVRATDHTDDPLLLVLLLQLLLLLVQLVVLLVLQVVVDPVLNVLSVVLNVLLCVQSVLLNVLSVLVLLSVLVVLCVVPNNVRSVVSSVVSNVSSPVSSVVVVCVLQPVSDNDNVSSVVVSVCSVVCCSHSCVDPRRNVVSVVSSVSSVSNVVSVD

Sequence (192 aa):
MQRGILVAIALFAAHGVAMGAELAGTDVAVAVDSRYTSEGAFIPAVNERRDAAAVFAIAGAIQVNAMADHCSAIGPLEAVKANEARNRWMRHNGAMVRAANGYVHLQRAIVQVKQGEAAGAKYRETVMADAKSGAVATLRGWFPNEVRDAATCDKVVGEYLAGARDIDADATFGTTLGNLAGDMQAFNDAKQ